Protein AF-0000000070244927 (afdb_homodimer)

Radius of gyration: 20.73 Å; Cα contacts (8 Å, |Δi|>4): 507; chains: 2; bounding box: 37×63×46 Å

Secondary structure (DSSP, 8-state):
--EEEETTEEEEES--HHHHHHHTGGGS-EEEE-PPEEEEE-SSEEEEEEEEEEEEEEESSSS-EEEEETTEEEEEPTT-EEEEEEEEEEEEEEEEE--/--EEEETTEEEEES--HHHHHHHTGGGSPEEEE---EEEEE-SS-EEEEEEEEEEEEEESSSS-EEEEETTEEEEEPTT-EEEEEEEEEEEEEEEE---

Structure (mmCIF, N/CA/C/O backbone):
data_AF-0000000070244927-model_v1
#
loop_
_entity.id
_entity.type
_entity.pdbx_description
1 polymer 'Putative rmlC-like jelly roll protein'
#
loop_
_atom_site.group_PDB
_atom_site.id
_atom_site.type_symbol
_atom_site.label_atom_id
_atom_site.label_alt_id
_atom_site.label_comp_id
_atom_site.label_asym_id
_atom_site.label_entity_id
_atom_site.label_seq_id
_atom_site.pdbx_PDB_ins_code
_atom_site.Cartn_x
_atom_site.Cartn_y
_atom_site.Cartn_z
_atom_site.occupancy
_atom_site.B_iso_or_equiv
_atom_site.auth_seq_id
_atom_site.auth_comp_id
_atom_site.auth_asym_id
_atom_site.auth_atom_id
_atom_site.pdbx_PDB_model_num
ATOM 1 N N . MET A 1 1 ? 0.515 28.266 -5.344 1 61.28 1 MET A N 1
ATOM 2 C CA . MET A 1 1 ? 0.506 26.812 -5.328 1 61.28 1 MET A CA 1
ATOM 3 C C . MET A 1 1 ? -0.898 26.281 -5.059 1 61.28 1 MET A C 1
ATOM 5 O O . MET A 1 1 ? -1.752 27 -4.543 1 61.28 1 MET A O 1
ATOM 9 N N . ALA A 1 2 ? -1.316 25.172 -5.746 1 79.19 2 ALA A N 1
ATOM 10 C CA . ALA A 1 2 ? -2.734 24.828 -5.781 1 79.19 2 ALA A CA 1
ATOM 11 C C . ALA A 1 2 ? -3.189 24.25 -4.449 1 79.19 2 ALA A C 1
ATOM 13 O O . ALA A 1 2 ? -2.566 23.312 -3.922 1 79.19 2 ALA A O 1
ATOM 14 N N . ALA A 1 3 ? -3.869 25.156 -3.744 1 88.56 3 ALA A N 1
ATOM 15 C CA . ALA A 1 3 ? -4.52 24.672 -2.527 1 88.56 3 ALA A CA 1
ATOM 16 C C . ALA A 1 3 ? -5.984 24.344 -2.783 1 88.56 3 ALA A C 1
ATOM 18 O O . ALA A 1 3 ? -6.664 25.047 -3.535 1 88.56 3 ALA A O 1
ATOM 19 N N . TYR A 1 4 ? -6.398 23.172 -2.305 1 93.19 4 TYR A N 1
ATOM 20 C CA . TYR A 1 4 ? -7.805 22.812 -2.424 1 93.19 4 TYR A CA 1
ATOM 21 C C . TYR A 1 4 ? -8.281 22.078 -1.178 1 93.19 4 TYR A C 1
ATOM 23 O O . TYR A 1 4 ? -7.504 21.844 -0.25 1 93.19 4 TYR A O 1
ATOM 31 N N . GLU A 1 5 ? -9.594 21.984 -1.154 1 93.56 5 GLU A N 1
ATOM 32 C CA . GLU A 1 5 ? -10.195 21.344 0.009 1 93.56 5 GLU A CA 1
ATOM 33 C C . GLU A 1 5 ? -11.047 20.141 -0.403 1 93.56 5 GLU A C 1
ATOM 35 O O . GLU A 1 5 ? -11.781 20.219 -1.391 1 93.56 5 GLU A O 1
ATOM 40 N N . VAL A 1 6 ? -10.781 19.031 0.316 1 91.69 6 VAL A N 1
ATOM 41 C CA . VAL A 1 6 ? -11.57 17.828 0.097 1 91.69 6 VAL A CA 1
ATOM 42 C C . VAL A 1 6 ? -12.086 17.297 1.434 1 91.69 6 VAL A C 1
ATOM 44 O O . VAL A 1 6 ? -11.297 16.969 2.322 1 91.69 6 VAL A O 1
ATOM 47 N N . PHE A 1 7 ? -13.352 17.188 1.627 1 91.75 7 PHE A N 1
ATOM 48 C CA . PHE A 1 7 ? -14 16.656 2.826 1 91.75 7 PHE A CA 1
ATOM 49 C C . PHE A 1 7 ? -13.578 17.453 4.055 1 91.75 7 PHE A C 1
ATOM 51 O O . PHE A 1 7 ? -13.43 16.906 5.145 1 91.75 7 PHE A O 1
ATOM 58 N N . GLY A 1 8 ? -13.273 18.641 3.855 1 91.94 8 GLY A N 1
ATOM 59 C CA . GLY A 1 8 ? -12.898 19.5 4.965 1 91.94 8 GLY A CA 1
ATOM 60 C C . GLY A 1 8 ? -11.406 19.5 5.238 1 91.94 8 GLY A C 1
ATOM 61 O O . GLY A 1 8 ? -10.93 20.188 6.137 1 91.94 8 GLY A O 1
ATOM 62 N N . VAL A 1 9 ? -10.711 18.734 4.48 1 94.75 9 VAL A N 1
ATOM 63 C CA . VAL A 1 9 ? -9.258 18.672 4.602 1 94.75 9 VAL A CA 1
ATOM 64 C C . VAL A 1 9 ? -8.609 19.656 3.645 1 94.75 9 VAL A C 1
ATOM 66 O O . VAL A 1 9 ? -8.898 19.656 2.445 1 94.75 9 VAL A O 1
ATOM 69 N N . LYS A 1 10 ? -7.789 20.453 4.219 1 96.38 10 LYS A N 1
ATOM 70 C CA . LYS A 1 10 ? -7.074 21.391 3.361 1 96.38 10 LYS A CA 1
ATOM 71 C C . LYS A 1 10 ? -5.773 20.781 2.842 1 96.38 10 LYS A C 1
ATOM 73 O O . LYS A 1 10 ? -4.973 20.266 3.619 1 96.38 10 LYS A O 1
ATOM 78 N N . ILE A 1 11 ? -5.641 20.891 1.499 1 97.12 11 ILE A N 1
ATOM 79 C CA . ILE A 1 11 ? -4.449 20.312 0.883 1 97.12 11 ILE A CA 1
ATOM 80 C C . ILE A 1 11 ? -3.752 21.375 0.026 1 97.12 11 ILE A C 1
ATOM 82 O O . ILE A 1 11 ? -4.383 22 -0.819 1 97.12 11 ILE A O 1
ATOM 86 N N . GLU A 1 12 ? -2.523 21.594 0.325 1 96.81 12 GLU A N 1
ATOM 87 C CA . GLU A 1 12 ? -1.686 22.438 -0.52 1 96.81 12 GLU A CA 1
ATOM 88 C C . GLU A 1 12 ? -0.571 21.625 -1.178 1 96.81 12 GLU A C 1
ATOM 90 O O . GLU A 1 12 ? 0.271 21.047 -0.49 1 96.81 12 GLU A O 1
ATOM 95 N N . LYS A 1 13 ? -0.642 21.516 -2.531 1 96.38 13 LYS A N 1
ATOM 96 C CA . LYS A 1 13 ? 0.373 20.766 -3.266 1 96.38 13 LYS A CA 1
ATOM 97 C C . LYS A 1 13 ? 1.639 21.609 -3.459 1 96.38 13 LYS A C 1
ATOM 99 O O . LYS A 1 13 ? 1.574 22.75 -3.918 1 96.38 13 LYS A O 1
ATOM 104 N N . ASN A 1 14 ? 2.711 21.047 -3.012 1 95.75 14 ASN A N 1
ATOM 105 C CA . ASN A 1 14 ? 4.035 21.641 -3.205 1 95.75 14 ASN A CA 1
ATOM 106 C C . ASN A 1 14 ? 4.07 23.094 -2.777 1 95.75 14 ASN A C 1
ATOM 108 O O . ASN A 1 14 ? 4.402 23.984 -3.576 1 95.75 14 ASN A O 1
ATOM 112 N N . PRO A 1 15 ? 3.779 23.312 -1.533 1 95.94 15 PRO A N 1
ATOM 113 C CA . PRO A 1 15 ? 3.922 24.688 -1.046 1 95.94 15 PRO A CA 1
ATOM 114 C C . PRO A 1 15 ? 5.32 25.25 -1.271 1 95.94 15 PRO A C 1
ATOM 116 O O . PRO A 1 15 ? 6.281 24.5 -1.43 1 95.94 15 PRO A O 1
ATOM 119 N N . SER A 1 16 ? 5.383 26.578 -1.299 1 94.19 16 SER A N 1
ATOM 120 C CA . SER A 1 16 ? 6.676 27.219 -1.518 1 94.19 16 SER A CA 1
ATOM 121 C C . SER A 1 16 ? 7.633 26.922 -0.363 1 94.19 16 SER A C 1
ATOM 123 O O . SER A 1 16 ? 7.199 26.672 0.76 1 94.19 16 SER A O 1
ATOM 125 N N . LYS A 1 17 ? 8.93 26.969 -0.744 1 93.19 17 LYS A N 1
ATOM 126 C CA . LYS A 1 17 ? 9.945 26.781 0.292 1 93.19 17 LYS A CA 1
ATOM 127 C C . LYS A 1 17 ? 9.812 27.844 1.382 1 93.19 17 LYS A C 1
ATOM 129 O O . LYS A 1 17 ? 10.023 27.562 2.562 1 93.19 17 LYS A O 1
ATOM 134 N N . SER A 1 18 ? 9.531 29.078 0.989 1 95.44 18 SER A N 1
ATOM 135 C CA . SER A 1 18 ? 9.352 30.188 1.932 1 95.44 18 SER A CA 1
ATOM 136 C C . SER A 1 18 ? 8.258 29.859 2.943 1 95.44 18 SER A C 1
ATOM 138 O O . SER A 1 18 ? 8.398 30.156 4.133 1 95.44 18 SER A O 1
ATOM 140 N N . LYS A 1 19 ? 7.18 29.281 2.527 1 94.62 19 LYS A N 1
ATOM 141 C CA . LYS A 1 19 ? 6.082 28.922 3.418 1 94.62 19 LYS A CA 1
ATOM 142 C C . LYS A 1 19 ? 6.504 27.844 4.398 1 94.62 19 LYS A C 1
ATOM 144 O O . LYS A 1 19 ? 6.16 27.891 5.582 1 94.62 19 LYS A O 1
ATOM 149 N N . LEU A 1 20 ? 7.168 26.875 3.928 1 95.88 20 LEU A N 1
ATOM 150 C CA . LEU A 1 20 ? 7.625 25.797 4.785 1 95.88 20 LEU A CA 1
ATOM 151 C C . LEU A 1 20 ? 8.578 26.312 5.859 1 95.88 20 LEU A C 1
ATOM 153 O O . LEU A 1 20 ? 8.547 25.844 7 1 95.88 20 LEU A O 1
ATOM 157 N N . ILE A 1 21 ? 9.43 27.266 5.453 1 95.25 21 ILE A N 1
ATOM 158 C CA . ILE A 1 21 ? 10.352 27.891 6.398 1 95.25 21 ILE A CA 1
ATOM 159 C C . ILE A 1 21 ? 9.57 28.688 7.434 1 95.25 21 ILE A C 1
ATOM 161 O O . ILE A 1 21 ? 9.867 28.625 8.633 1 95.25 21 ILE A O 1
ATOM 165 N N . GLU A 1 22 ? 8.641 29.422 6.953 1 95.56 22 GLU A N 1
ATOM 166 C CA . GLU A 1 22 ? 7.82 30.234 7.852 1 95.56 22 GLU A CA 1
ATOM 167 C C . GLU A 1 22 ? 7.094 29.359 8.875 1 95.56 22 GLU A C 1
ATOM 169 O O . GLU A 1 22 ? 6.977 29.734 10.039 1 95.56 22 GLU A O 1
ATOM 174 N N . LEU A 1 23 ? 6.617 28.219 8.469 1 94.94 23 LEU A N 1
ATOM 175 C CA . LEU A 1 23 ? 5.914 27.297 9.344 1 94.94 23 LEU A CA 1
ATOM 176 C C . LEU A 1 23 ? 6.898 26.531 10.227 1 94.94 23 LEU A C 1
ATOM 178 O O . LEU A 1 23 ? 6.5 25.922 11.219 1 94.94 23 LEU A O 1
ATOM 182 N N . SER A 1 24 ? 8.227 26.609 9.961 1 96.44 24 SER A N 1
ATOM 183 C CA . SER A 1 24 ? 9.281 25.859 10.648 1 96.44 24 SER A CA 1
AT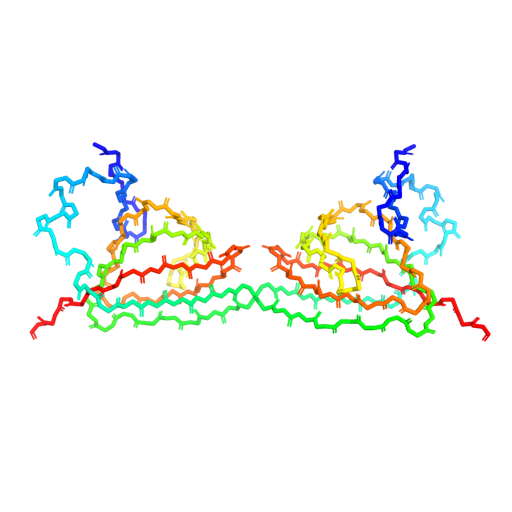OM 184 C C . SER A 1 24 ? 9 24.359 10.625 1 96.44 24 SER A C 1
ATOM 186 O O . SER A 1 24 ? 9.094 23.688 11.656 1 96.44 24 SER A O 1
ATOM 188 N N . VAL A 1 25 ? 8.625 23.859 9.484 1 95.94 25 VAL A N 1
ATOM 189 C CA . VAL A 1 25 ? 8.219 22.469 9.32 1 95.94 25 VAL A CA 1
ATOM 190 C C . VAL A 1 25 ? 9.344 21.547 9.766 1 95.94 25 VAL A C 1
ATOM 192 O O . VAL A 1 25 ? 9.102 20.5 10.375 1 95.94 25 VAL A O 1
ATOM 195 N N . SER A 1 26 ? 10.578 21.922 9.492 1 94.38 26 SER A N 1
ATOM 196 C CA . SER A 1 26 ? 11.742 21.094 9.797 1 94.38 26 SER A CA 1
ATOM 197 C C . SER A 1 26 ? 11.883 20.875 11.297 1 94.38 26 SER A C 1
ATOM 199 O O . SER A 1 26 ? 12.609 19.969 11.727 1 94.38 26 SER A O 1
ATOM 201 N N . THR A 1 27 ? 11.219 21.641 12.102 1 95.19 27 THR A N 1
ATOM 202 C CA . THR A 1 27 ? 11.328 21.516 13.555 1 95.19 27 THR A CA 1
ATOM 203 C C . THR A 1 27 ? 10.203 20.641 14.102 1 95.19 27 THR A C 1
ATOM 205 O O . THR A 1 27 ? 10.211 20.266 15.273 1 95.19 27 THR A O 1
ATOM 208 N N . TRP A 1 28 ? 9.172 20.375 13.297 1 95.19 28 TRP A N 1
ATOM 209 C CA . TRP A 1 28 ? 8.055 19.547 13.742 1 95.19 28 TRP A CA 1
ATOM 210 C C . TRP A 1 28 ? 8.5 18.109 13.969 1 95.19 28 TRP A C 1
ATOM 212 O O . TRP A 1 28 ? 9.461 17.641 13.344 1 95.19 28 TRP A O 1
ATOM 222 N N . PRO A 1 29 ? 7.734 17.344 14.953 1 93.06 29 PRO A N 1
ATOM 223 C CA . PRO A 1 29 ? 8 15.914 15.102 1 93.06 29 PRO A CA 1
ATOM 224 C C . PRO A 1 29 ? 7.922 15.164 13.773 1 93.06 29 PRO A C 1
ATOM 226 O O . PRO A 1 29 ? 7.062 15.461 12.945 1 93.06 29 PRO A O 1
ATOM 229 N N . LYS A 1 30 ? 8.859 14.227 13.633 1 92.44 30 LYS A N 1
ATOM 230 C CA . LYS A 1 30 ? 8.953 13.43 12.414 1 92.44 30 LYS A CA 1
ATOM 231 C C . LYS A 1 30 ? 8.406 12.023 12.641 1 92.44 30 LYS A C 1
ATOM 233 O O . LYS A 1 30 ? 8.547 11.461 13.727 1 92.44 30 LYS A O 1
ATOM 238 N N . TRP A 1 31 ? 7.715 11.516 11.594 1 90.88 31 TRP A N 1
ATOM 239 C CA . TRP A 1 31 ? 7.215 10.141 11.594 1 90.88 31 TRP A CA 1
ATOM 240 C C . TRP A 1 31 ? 7.562 9.438 10.289 1 90.88 31 TRP A C 1
ATOM 242 O O . TRP A 1 31 ? 7.504 10.047 9.219 1 90.88 31 TRP A O 1
ATOM 252 N N . GLU A 1 32 ? 8.094 8.133 10.336 1 88.81 32 GLU A N 1
ATOM 253 C CA . GLU A 1 32 ? 8.328 7.312 9.156 1 88.81 32 GLU A CA 1
ATOM 254 C C . GLU A 1 32 ? 7.621 5.965 9.273 1 88.81 32 GLU A C 1
ATOM 256 O O . GLU A 1 32 ? 7.559 5.379 10.352 1 88.81 32 GLU A O 1
ATOM 261 N N . GLY A 1 33 ? 7.008 5.617 8.133 1 81.88 33 GLY A N 1
ATOM 262 C CA . GLY A 1 33 ? 6.332 4.328 8.07 1 81.88 33 GLY A CA 1
ATOM 263 C C . GLY A 1 33 ? 6.141 3.826 6.648 1 81.88 33 GLY A C 1
ATOM 264 O O . GLY A 1 33 ? 6.332 4.574 5.688 1 81.88 33 GLY A O 1
ATOM 265 N N . GLY A 1 34 ? 5.789 2.537 6.484 1 78.06 34 GLY A N 1
ATOM 266 C CA . GLY A 1 34 ? 5.59 1.955 5.168 1 78.06 34 GLY A CA 1
ATOM 267 C C . GLY A 1 34 ? 4.539 0.861 5.148 1 78.06 34 GLY A C 1
ATOM 268 O O . GLY A 1 34 ? 3.949 0.543 6.18 1 78.06 34 GLY A O 1
ATOM 269 N N . PRO A 1 35 ? 4.336 0.393 3.801 1 77.88 35 PRO A N 1
ATOM 270 C CA . PRO A 1 35 ? 3.363 -0.694 3.674 1 77.88 35 PRO A CA 1
ATOM 271 C C . PRO A 1 35 ? 3.771 -1.944 4.449 1 77.88 35 PRO A C 1
ATOM 273 O O . PRO A 1 35 ? 4.957 -2.143 4.73 1 77.88 35 PRO A O 1
ATOM 276 N N . LEU A 1 36 ? 2.688 -2.652 4.816 1 72.06 36 LEU A N 1
ATOM 277 C CA . LEU A 1 36 ? 2.953 -3.9 5.52 1 72.06 36 LEU A CA 1
ATOM 278 C C . LEU A 1 36 ? 3.709 -4.879 4.625 1 72.06 36 LEU A C 1
ATOM 280 O O . LEU A 1 36 ? 3.301 -5.129 3.488 1 72.06 36 LEU A O 1
ATOM 284 N N . LYS A 1 37 ? 4.898 -5.301 5.109 1 76.62 37 LYS A N 1
ATOM 285 C CA . LYS A 1 37 ? 5.742 -6.285 4.441 1 76.62 37 LYS A CA 1
ATOM 286 C C . LYS A 1 37 ? 5.438 -7.695 4.938 1 76.62 37 LYS A C 1
ATOM 288 O O . LYS A 1 37 ? 5.496 -7.961 6.141 1 76.62 37 LYS A O 1
ATOM 293 N N . ILE A 1 38 ? 4.949 -8.539 4.02 1 81.69 38 ILE A N 1
ATOM 294 C CA . ILE A 1 38 ? 4.641 -9.922 4.359 1 81.69 38 ILE A CA 1
ATOM 295 C C . ILE A 1 38 ? 5.656 -10.859 3.707 1 81.69 38 ILE A C 1
ATOM 297 O O . ILE A 1 38 ? 5.617 -11.078 2.494 1 81.69 38 ILE A O 1
ATOM 301 N N . PRO A 1 39 ? 6.531 -11.469 4.559 1 88.19 39 PRO A N 1
ATOM 302 C CA . PRO A 1 39 ? 7.492 -12.406 3.977 1 88.19 39 PRO A CA 1
ATOM 303 C C . PRO A 1 39 ? 6.84 -13.711 3.523 1 88.19 39 PRO A C 1
ATOM 305 O O . PRO A 1 39 ? 5.906 -14.195 4.172 1 88.19 39 PRO A O 1
ATOM 308 N N . ARG A 1 40 ? 7.324 -14.211 2.348 1 88.94 40 ARG A N 1
ATOM 309 C CA . ARG A 1 40 ? 6.867 -15.492 1.809 1 88.94 40 ARG A CA 1
ATOM 310 C C . ARG A 1 40 ? 8.039 -16.328 1.324 1 88.94 40 ARG A C 1
ATOM 312 O O . ARG A 1 40 ? 8.938 -15.828 0.64 1 88.94 40 ARG A O 1
ATOM 319 N N . SER A 1 41 ? 7.973 -17.531 1.772 1 92.06 41 SER A N 1
ATOM 320 C CA . SER A 1 41 ? 8.922 -18.516 1.261 1 92.06 41 SER A CA 1
ATOM 321 C C . SER A 1 41 ? 8.219 -19.641 0.508 1 92.06 41 SER A C 1
ATOM 323 O O . SER A 1 41 ? 7.227 -20.188 0.994 1 92.06 41 SER A O 1
ATOM 325 N N . PHE A 1 42 ? 8.844 -19.953 -0.681 1 93.56 42 PHE A N 1
ATOM 326 C CA . PHE A 1 42 ? 8.203 -20.969 -1.508 1 93.56 42 PHE A CA 1
ATOM 327 C C . PHE A 1 42 ? 8.914 -22.312 -1.366 1 93.56 42 PHE A C 1
ATOM 329 O O . PHE A 1 42 ? 9.961 -22.531 -1.972 1 93.56 42 PHE A O 1
ATOM 336 N N . LYS A 1 43 ? 8.289 -23.203 -0.601 1 92.06 43 LYS A N 1
ATOM 337 C CA . LYS A 1 43 ? 8.844 -24.547 -0.43 1 92.06 43 LYS A CA 1
ATOM 338 C C . LYS A 1 43 ? 8.617 -25.406 -1.676 1 92.06 43 LYS A C 1
ATOM 340 O O . LYS A 1 43 ? 9.281 -26.422 -1.862 1 92.06 43 LYS A O 1
ATOM 345 N N . GLU A 1 44 ? 7.617 -25.109 -2.385 1 94.5 44 GLU A N 1
ATOM 346 C CA . GLU A 1 44 ? 7.293 -25.688 -3.689 1 94.5 44 GLU A CA 1
ATOM 347 C C . GLU A 1 44 ? 6.961 -24.594 -4.699 1 94.5 44 GLU A C 1
ATOM 349 O O . GLU A 1 44 ? 6.711 -23.438 -4.324 1 94.5 44 GLU A O 1
ATOM 354 N N . GLU A 1 45 ? 7.094 -25.016 -5.945 1 95.62 45 GLU A N 1
ATOM 355 C CA . GLU A 1 45 ? 6.645 -24.062 -6.965 1 95.62 45 GLU A CA 1
ATOM 356 C C . GLU A 1 45 ? 5.188 -23.672 -6.75 1 95.62 45 GLU A C 1
ATOM 358 O O . GLU A 1 45 ? 4.34 -24.531 -6.488 1 95.62 45 GLU A O 1
ATOM 363 N N . GLU A 1 46 ? 4.949 -22.438 -6.766 1 95.81 46 GLU A N 1
ATOM 364 C CA . GLU A 1 46 ? 3.592 -21.938 -6.605 1 95.81 46 GLU A CA 1
ATOM 365 C C . GLU A 1 46 ? 3.162 -21.109 -7.812 1 95.81 46 GLU A C 1
ATOM 367 O O . GLU A 1 46 ? 3.912 -20.25 -8.281 1 95.81 46 GLU A O 1
ATOM 372 N N . THR A 1 47 ? 1.993 -21.453 -8.352 1 96.88 47 THR A N 1
ATOM 373 C CA . THR A 1 47 ? 1.363 -20.656 -9.398 1 96.88 47 THR A CA 1
ATOM 374 C C . THR A 1 47 ? 0.212 -19.828 -8.836 1 96.88 47 THR A C 1
ATOM 376 O O . THR A 1 47 ? -0.647 -20.359 -8.125 1 96.88 47 THR A O 1
ATOM 379 N N . MET A 1 48 ? 0.272 -18.484 -9.125 1 97.38 48 MET A N 1
ATOM 380 C CA . MET A 1 48 ? -0.77 -17.594 -8.625 1 97.38 48 MET A CA 1
ATOM 381 C C . MET A 1 48 ? -1.429 -16.828 -9.766 1 97.38 48 MET A C 1
ATOM 383 O O . MET A 1 48 ? -0.752 -16.391 -10.703 1 97.38 48 MET A O 1
ATOM 387 N N . TYR A 1 49 ? -2.719 -16.703 -9.641 1 97.62 49 TYR A N 1
ATOM 388 C CA . TYR A 1 49 ? -3.473 -15.828 -10.531 1 97.62 49 TYR A CA 1
ATOM 389 C C . TYR A 1 49 ? -4.125 -14.695 -9.75 1 97.62 49 TYR A C 1
ATOM 391 O O . TYR A 1 49 ? -4.98 -14.93 -8.891 1 97.62 49 TYR A O 1
ATOM 399 N N . LEU A 1 50 ? -3.645 -13.461 -10.039 1 97.5 50 LEU A N 1
ATOM 400 C CA . LEU A 1 50 ? -4.227 -12.305 -9.375 1 97.5 50 LEU A CA 1
ATOM 401 C C . LEU A 1 50 ? -5.5 -11.852 -10.078 1 97.5 50 LEU A C 1
ATOM 403 O O . LEU A 1 50 ? -5.457 -11.445 -11.242 1 97.5 50 LEU A O 1
ATOM 407 N N . VAL A 1 51 ? -6.578 -11.969 -9.359 1 96.56 51 VAL A N 1
ATOM 408 C CA . VAL A 1 51 ? -7.859 -11.523 -9.898 1 96.56 51 VAL A CA 1
ATOM 409 C C . VAL A 1 51 ? -7.941 -10 -9.859 1 96.56 51 VAL A C 1
ATOM 411 O O . VAL A 1 51 ? -8.43 -9.375 -10.797 1 96.56 51 VAL A O 1
ATOM 414 N N . GLU A 1 52 ? -7.488 -9.414 -8.781 1 95.62 52 GLU A N 1
ATOM 415 C CA . GLU A 1 52 ? -7.465 -7.977 -8.547 1 95.62 52 GLU A CA 1
ATOM 416 C C . GLU A 1 52 ? -6.301 -7.582 -7.641 1 95.62 52 GLU A C 1
ATOM 418 O O . GLU A 1 52 ? -5.734 -8.43 -6.945 1 95.62 52 GLU A O 1
ATOM 423 N N . GLY A 1 53 ? -6.02 -6.254 -7.797 1 93.31 53 GLY A N 1
ATOM 424 C CA . GLY A 1 53 ? -5.09 -5.68 -6.836 1 93.31 53 GLY A CA 1
ATOM 425 C C . GLY A 1 53 ? -3.725 -5.391 -7.43 1 93.31 53 GLY A C 1
ATOM 426 O O . GLY A 1 53 ? -3.516 -5.555 -8.633 1 93.31 53 GLY A O 1
ATOM 427 N N . LYS A 1 54 ? -2.832 -4.918 -6.551 1 92.5 54 LYS A N 1
ATOM 428 C CA . LYS A 1 54 ? -1.453 -4.594 -6.902 1 92.5 54 LYS A CA 1
ATOM 429 C C . LYS A 1 54 ? -0.506 -4.875 -5.742 1 92.5 54 LYS A C 1
ATOM 431 O O . LYS A 1 54 ? -0.815 -4.562 -4.59 1 92.5 54 LYS A O 1
ATOM 436 N N . VAL A 1 55 ? 0.583 -5.516 -6.105 1 92.5 55 VAL A N 1
ATOM 437 C CA . VAL A 1 55 ? 1.563 -5.906 -5.098 1 92.5 55 VAL A CA 1
ATOM 438 C C . VAL A 1 55 ? 2.973 -5.602 -5.605 1 92.5 55 VAL A C 1
ATOM 440 O O . VAL A 1 55 ? 3.285 -5.848 -6.773 1 92.5 55 VAL A O 1
ATOM 443 N N . LYS A 1 56 ? 3.756 -5.035 -4.754 1 92.38 56 LYS A N 1
ATOM 444 C CA . LYS A 1 56 ? 5.195 -4.969 -5.004 1 92.38 56 LYS A CA 1
ATOM 445 C C . LYS A 1 56 ? 5.91 -6.172 -4.391 1 92.38 56 LYS A C 1
ATOM 447 O O . LYS A 1 56 ? 5.777 -6.438 -3.195 1 92.38 56 LYS A O 1
ATOM 452 N N . VAL A 1 57 ? 6.613 -6.859 -5.238 1 93.81 57 VAL A N 1
ATOM 453 C CA . VAL A 1 57 ? 7.336 -8.047 -4.793 1 93.81 57 VAL A CA 1
ATOM 454 C C . VAL A 1 57 ? 8.828 -7.746 -4.719 1 93.81 57 VAL A C 1
ATOM 456 O O . VAL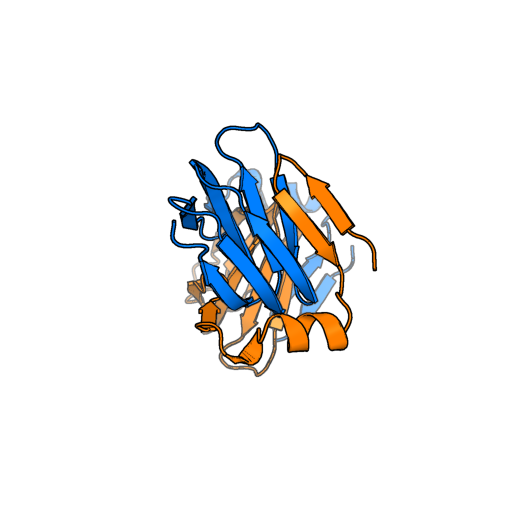 A 1 57 ? 9.438 -7.34 -5.711 1 93.81 57 VAL A O 1
ATOM 459 N N . THR A 1 58 ? 9.336 -7.879 -3.561 1 92.69 58 THR A N 1
ATOM 460 C CA . THR A 1 58 ? 10.781 -7.754 -3.377 1 92.69 58 THR A CA 1
ATOM 461 C C . THR A 1 58 ? 11.422 -9.125 -3.18 1 92.69 58 THR A C 1
ATOM 463 O O . THR A 1 58 ? 10.969 -9.914 -2.348 1 92.69 58 THR A O 1
ATOM 466 N N . VAL A 1 59 ? 12.453 -9.359 -4.07 1 91.12 59 VAL A N 1
ATOM 467 C CA . VAL A 1 59 ? 13.156 -10.633 -3.971 1 91.12 59 VAL A CA 1
ATOM 468 C C . VAL A 1 59 ? 14.305 -10.508 -2.971 1 91.12 59 VAL A C 1
ATOM 470 O O . VAL A 1 59 ? 15.156 -9.633 -3.104 1 91.12 59 VAL A O 1
ATOM 473 N N . GLU A 1 60 ? 14.305 -11.273 -1.957 1 83.75 60 GLU A N 1
ATOM 474 C CA . GLU A 1 60 ? 15.258 -11.148 -0.86 1 83.75 60 GLU A CA 1
ATOM 475 C C . GLU A 1 60 ? 16.672 -11.547 -1.305 1 83.75 60 GLU A C 1
ATOM 477 O O . GLU A 1 60 ? 17.656 -10.922 -0.896 1 83.75 60 GLU A O 1
ATOM 482 N N . GLU A 1 61 ? 16.766 -12.586 -2.062 1 77.5 61 GLU A N 1
ATOM 483 C CA . GLU A 1 61 ? 18.078 -13.086 -2.475 1 77.5 61 GLU A CA 1
ATOM 484 C C . GLU A 1 61 ? 18.688 -12.203 -3.559 1 77.5 61 GLU A C 1
ATOM 486 O O . GLU A 1 61 ? 19.906 -12.227 -3.771 1 77.5 61 GLU A O 1
ATOM 491 N N . LYS A 1 62 ? 17.766 -11.539 -4.281 1 68.88 62 LYS A N 1
ATOM 492 C CA . LYS A 1 62 ? 18.234 -10.703 -5.379 1 68.88 62 LYS A CA 1
ATOM 493 C C . LYS A 1 62 ? 17.938 -9.234 -5.125 1 68.88 62 LYS A C 1
ATOM 495 O O . LYS A 1 62 ? 16.969 -8.906 -4.434 1 68.88 62 LYS A O 1
ATOM 500 N N . ILE A 1 63 ? 18.953 -8.359 -5.211 1 73.62 63 ILE A N 1
ATOM 501 C CA . ILE A 1 63 ? 18.656 -6.93 -5.105 1 73.62 63 ILE A CA 1
ATOM 502 C C . ILE A 1 63 ? 17.734 -6.508 -6.25 1 73.62 63 ILE A C 1
ATOM 504 O O . ILE A 1 63 ? 18.156 -6.473 -7.41 1 73.62 63 ILE A O 1
ATOM 508 N N . GLY A 1 64 ? 16.328 -6.504 -5.938 1 87.62 64 GLY A N 1
ATOM 509 C CA . GLY A 1 64 ? 15.391 -6.039 -6.945 1 87.62 64 GLY A CA 1
ATOM 510 C C . GLY A 1 64 ? 13.945 -6.258 -6.551 1 87.62 64 GLY A C 1
ATOM 511 O O . GLY A 1 64 ? 13.664 -6.914 -5.547 1 87.62 64 GLY A O 1
ATOM 512 N N . SER A 1 65 ? 13.156 -5.523 -7.211 1 92.56 65 SER A N 1
ATOM 513 C CA . SER A 1 65 ? 11.711 -5.652 -7.012 1 92.56 65 SER A CA 1
ATOM 514 C C . SER A 1 65 ? 10.961 -5.531 -8.328 1 92.56 65 SER A C 1
ATOM 516 O O . SER A 1 65 ? 11.523 -5.094 -9.336 1 92.56 65 SER A O 1
ATOM 518 N N . PHE A 1 66 ? 9.781 -6.098 -8.328 1 93.81 66 PHE A N 1
ATOM 519 C CA . PHE A 1 66 ? 8.875 -5.949 -9.461 1 93.81 66 PHE A CA 1
ATOM 520 C C . PHE A 1 66 ? 7.426 -5.867 -8.992 1 93.81 66 PHE A C 1
ATOM 522 O O . PHE A 1 66 ? 7.137 -6.086 -7.816 1 93.81 66 PHE A O 1
ATOM 529 N N . GLU A 1 67 ? 6.559 -5.465 -9.953 1 95.06 67 GLU A N 1
ATOM 530 C CA . GLU A 1 67 ? 5.148 -5.316 -9.594 1 95.06 67 GLU A CA 1
ATOM 531 C C . GLU A 1 67 ? 4.277 -6.297 -10.367 1 95.06 67 GLU A C 1
ATOM 533 O O . GLU A 1 67 ? 4.527 -6.562 -11.547 1 95.06 67 GLU A O 1
ATOM 538 N N . ILE A 1 68 ? 3.326 -6.82 -9.656 1 96 68 ILE A N 1
ATOM 539 C CA . ILE A 1 68 ? 2.307 -7.652 -10.281 1 96 68 ILE A CA 1
ATOM 540 C C . ILE A 1 68 ? 0.918 -7.168 -9.875 1 96 68 ILE A C 1
ATOM 542 O O . ILE A 1 68 ? 0.773 -6.445 -8.883 1 96 68 ILE A O 1
ATOM 546 N N . GLY A 1 69 ? -0.107 -7.586 -10.703 1 96.25 69 GLY A N 1
ATOM 547 C CA . GLY A 1 69 ? -1.453 -7.125 -10.406 1 96.25 69 GLY A CA 1
ATOM 548 C C . GLY A 1 69 ? -2.531 -7.941 -11.094 1 96.25 69 GLY A C 1
ATOM 549 O O . GLY A 1 69 ? -2.266 -9.039 -11.586 1 96.25 69 GLY A O 1
ATOM 550 N N . GLY A 1 70 ? -3.686 -7.344 -10.992 1 96.75 70 GLY A N 1
ATOM 551 C CA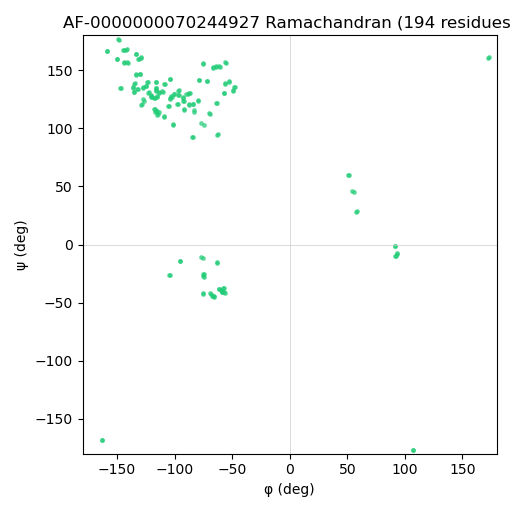 . GLY A 1 70 ? -4.832 -8.023 -11.57 1 96.75 70 GLY A CA 1
ATOM 552 C C . GLY A 1 70 ? -4.594 -8.5 -12.984 1 96.75 70 GLY A C 1
ATOM 553 O O . GLY A 1 70 ? -4.152 -7.73 -13.844 1 96.75 70 GLY A O 1
ATOM 554 N N . GLY A 1 71 ? -4.961 -9.766 -13.203 1 97.12 71 GLY A N 1
ATOM 555 C CA . GLY A 1 71 ? -4.832 -10.336 -14.531 1 97.12 71 GLY A CA 1
ATOM 556 C C . GLY A 1 71 ? -3.52 -11.07 -14.734 1 97.12 71 GLY A C 1
ATOM 557 O O . GLY A 1 71 ? -3.324 -11.727 -15.758 1 97.12 71 GLY A O 1
ATOM 558 N N . ASP A 1 72 ? -2.633 -10.945 -13.773 1 97.5 72 ASP A N 1
ATOM 559 C CA . ASP A 1 72 ? -1.327 -11.578 -13.945 1 97.5 72 ASP A CA 1
ATOM 560 C C . ASP A 1 72 ? -1.352 -13.023 -13.469 1 97.5 72 ASP A C 1
ATOM 562 O O . ASP A 1 72 ? -1.92 -13.336 -12.422 1 97.5 72 ASP A O 1
ATOM 566 N N . LEU A 1 73 ? -0.858 -13.891 -14.305 1 98 73 LEU A N 1
ATOM 567 C CA . LEU A 1 73 ? -0.506 -15.25 -13.914 1 98 73 LEU A CA 1
ATOM 568 C C . LEU A 1 73 ? 0.987 -15.359 -13.617 1 98 73 LEU A C 1
ATOM 570 O O . LEU A 1 73 ? 1.816 -15.086 -14.492 1 98 73 LEU A O 1
ATOM 574 N N . VAL A 1 74 ? 1.315 -15.758 -12.375 1 97.62 74 VAL A N 1
ATOM 575 C CA . VAL A 1 74 ? 2.699 -15.68 -11.922 1 97.62 74 VAL A CA 1
ATOM 576 C C . VAL A 1 74 ? 3.143 -17.031 -11.375 1 97.62 74 VAL A C 1
ATOM 578 O O . VAL A 1 74 ? 2.418 -17.672 -10.609 1 97.62 74 VAL A O 1
ATOM 581 N N . VAL A 1 75 ? 4.301 -17.438 -11.75 1 97.12 75 VAL A N 1
ATOM 582 C CA . VAL A 1 75 ? 4.855 -18.688 -11.242 1 97.12 75 VAL A CA 1
ATOM 583 C C . VAL A 1 75 ? 6.133 -18.406 -10.445 1 97.12 75 VAL A C 1
ATOM 585 O O . VAL A 1 75 ? 7.117 -17.922 -11 1 97.12 75 VAL A O 1
ATOM 588 N N . PHE A 1 76 ? 6.094 -18.703 -9.172 1 95.81 76 PHE A N 1
ATOM 589 C CA . PHE A 1 76 ? 7.262 -18.578 -8.305 1 95.81 76 PHE A CA 1
ATOM 590 C C . PHE A 1 76 ? 7.965 -19.922 -8.156 1 95.81 76 PHE A C 1
ATOM 592 O O . PHE A 1 76 ? 7.34 -20.922 -7.801 1 95.81 76 PHE A O 1
ATOM 599 N N . PRO A 1 77 ? 9.242 -19.891 -8.406 1 95.25 77 PRO A N 1
ATOM 600 C CA . PRO A 1 77 ? 9.961 -21.156 -8.336 1 95.25 77 PRO A CA 1
ATOM 601 C C . PRO A 1 77 ? 10.203 -21.625 -6.898 1 95.25 77 PRO A C 1
ATOM 603 O O . PRO A 1 77 ? 10.188 -20.797 -5.973 1 95.25 77 PRO A O 1
ATOM 606 N N . LYS A 1 78 ? 10.375 -22.938 -6.762 1 94.44 78 LYS A N 1
ATOM 607 C CA . LYS A 1 78 ? 10.734 -23.516 -5.473 1 94.44 78 LYS A CA 1
ATOM 608 C C . LYS A 1 78 ? 12.008 -22.891 -4.922 1 94.44 78 LYS A C 1
ATOM 610 O O . LYS A 1 78 ? 12.969 -22.672 -5.664 1 94.44 78 LYS A O 1
ATOM 615 N N . GLY A 1 79 ? 11.953 -22.641 -3.607 1 92.12 79 GLY A N 1
ATOM 616 C CA . GLY A 1 79 ? 13.148 -22.172 -2.936 1 92.12 79 GLY A CA 1
ATOM 617 C C . GLY A 1 79 ? 13.242 -20.656 -2.871 1 92.12 79 GLY A C 1
ATOM 618 O O . GLY A 1 79 ? 14.109 -20.109 -2.188 1 92.12 79 GLY A O 1
ATOM 619 N N . MET A 1 80 ? 12.383 -19.984 -3.562 1 91.38 80 MET A N 1
ATOM 620 C CA . MET A 1 80 ? 12.445 -18.531 -3.596 1 91.38 80 MET A CA 1
ATOM 621 C C . MET A 1 80 ? 11.836 -17.922 -2.334 1 91.38 80 MET A C 1
ATOM 623 O O . MET A 1 80 ? 10.867 -18.469 -1.791 1 91.38 80 MET A O 1
ATOM 627 N N . THR A 1 81 ? 12.469 -16.859 -1.879 1 92.56 81 THR A N 1
ATOM 628 C CA . THR A 1 81 ? 11.938 -16.078 -0.771 1 92.56 81 THR A CA 1
ATOM 629 C C . THR A 1 81 ? 11.688 -14.633 -1.204 1 92.56 81 THR A C 1
ATOM 631 O O . THR A 1 81 ? 12.539 -14.008 -1.834 1 92.56 81 THR A O 1
ATOM 634 N N . ILE A 1 82 ? 10.461 -14.219 -0.942 1 92.69 82 ILE A N 1
ATOM 635 C CA . ILE A 1 82 ? 10.109 -12.867 -1.358 1 92.69 82 ILE A CA 1
ATOM 636 C C . ILE A 1 82 ? 9.398 -12.148 -0.216 1 92.69 82 ILE A C 1
ATOM 638 O O . ILE A 1 82 ? 9.031 -12.766 0.788 1 92.69 82 ILE A O 1
ATOM 642 N N . THR A 1 83 ? 9.32 -10.82 -0.342 1 91.5 83 THR A N 1
ATOM 643 C CA . THR A 1 83 ? 8.453 -10 0.49 1 91.5 83 THR A CA 1
ATOM 644 C C . THR A 1 83 ? 7.383 -9.312 -0.355 1 91.5 83 THR A C 1
ATOM 646 O O . THR A 1 83 ? 7.684 -8.75 -1.411 1 91.5 83 THR A O 1
ATOM 649 N N . TRP A 1 84 ? 6.121 -9.422 0.185 1 88.62 84 TRP A N 1
ATOM 650 C CA . TRP A 1 84 ? 4.988 -8.805 -0.494 1 88.62 84 TRP A CA 1
ATOM 651 C C . TRP A 1 84 ? 4.613 -7.484 0.172 1 88.62 84 TRP A C 1
ATOM 653 O O . TRP A 1 84 ? 4.5 -7.41 1.397 1 88.62 84 TRP A O 1
ATOM 663 N N . GLU A 1 85 ? 4.5 -6.492 -0.604 1 88.94 85 GLU A N 1
ATOM 664 C CA . GLU A 1 85 ? 3.883 -5.234 -0.199 1 88.94 85 GLU A CA 1
ATOM 665 C C . GLU A 1 85 ? 2.602 -4.973 -0.984 1 88.94 85 GLU A C 1
ATOM 667 O O . GLU A 1 85 ? 2.646 -4.711 -2.189 1 88.94 85 GLU A O 1
ATOM 672 N N . ILE A 1 86 ? 1.491 -5.035 -0.271 1 87.69 86 ILE A N 1
ATOM 673 C CA . ILE A 1 86 ? 0.212 -4.852 -0.948 1 87.69 86 ILE A CA 1
ATOM 674 C C . ILE A 1 86 ? -0.096 -3.363 -1.081 1 87.69 86 ILE A C 1
ATOM 676 O O . ILE A 1 86 ? -0.201 -2.652 -0.078 1 87.69 86 ILE A O 1
ATOM 680 N N . THR A 1 87 ? -0.259 -2.871 -2.293 1 85.19 87 THR A N 1
ATOM 681 C CA . THR A 1 87 ? -0.514 -1.46 -2.557 1 85.19 87 THR A CA 1
ATOM 682 C C . THR A 1 87 ? -1.98 -1.233 -2.912 1 85.19 87 THR A C 1
ATOM 684 O O . THR A 1 87 ? -2.492 -0.12 -2.777 1 85.19 87 THR A O 1
ATOM 687 N N . GLU A 1 88 ? -2.662 -2.131 -3.408 1 84.94 88 GLU A N 1
ATOM 688 C CA . GLU A 1 88 ? -4.102 -2.188 -3.641 1 84.94 88 GLU A CA 1
ATOM 689 C C . GLU A 1 88 ? -4.684 -3.523 -3.184 1 84.94 88 GLU A C 1
ATOM 691 O O . GLU A 1 88 ? -4.016 -4.555 -3.262 1 84.94 88 GLU A O 1
ATOM 696 N N . PRO A 1 89 ? -5.93 -3.504 -2.693 1 86.5 89 PRO A N 1
ATOM 697 C CA . PRO A 1 89 ? -6.512 -4.766 -2.229 1 86.5 89 PRO A CA 1
ATOM 698 C C . PRO A 1 89 ? -6.34 -5.898 -3.238 1 86.5 89 PRO A C 1
ATOM 700 O O . PRO A 1 89 ? -6.602 -5.715 -4.43 1 86.5 89 PRO A O 1
ATOM 703 N N . VAL A 1 90 ? -5.945 -7.102 -2.705 1 91.31 90 VAL A N 1
ATOM 704 C CA . VAL A 1 90 ? -5.582 -8.219 -3.572 1 91.31 90 VAL A CA 1
ATOM 705 C C . VAL A 1 90 ? -6.598 -9.344 -3.412 1 91.31 90 VAL A C 1
ATOM 707 O O . VAL A 1 90 ? -7.02 -9.656 -2.295 1 91.31 90 VAL A O 1
ATOM 710 N N . LYS A 1 91 ? -7.09 -9.852 -4.539 1 94.25 91 LYS A N 1
ATOM 711 C CA . LYS A 1 91 ? -7.75 -11.148 -4.645 1 94.25 91 LYS A CA 1
ATOM 712 C C . LYS A 1 91 ? -6.973 -12.086 -5.57 1 94.25 91 LYS A C 1
ATOM 714 O O . LYS A 1 91 ? -6.652 -11.719 -6.703 1 94.25 91 LYS A O 1
ATOM 719 N N . LYS A 1 92 ? -6.668 -13.266 -5.012 1 95.56 92 LYS A N 1
ATOM 720 C CA . LYS A 1 92 ? -5.871 -14.156 -5.852 1 95.56 92 LYS A CA 1
ATOM 721 C C . LYS A 1 92 ? -6.273 -15.617 -5.637 1 95.56 92 LYS A C 1
ATOM 723 O O . LYS A 1 92 ? -6.918 -15.945 -4.641 1 95.56 92 LYS A O 1
ATOM 728 N N . HIS A 1 93 ? -5.98 -16.453 -6.668 1 96.31 93 HIS A N 1
ATOM 729 C CA . HIS A 1 93 ? -6.008 -17.922 -6.617 1 96.31 93 HIS A CA 1
ATOM 730 C C . HIS A 1 93 ? -4.598 -18.5 -6.664 1 96.31 93 HIS A C 1
ATOM 732 O O . HIS A 1 93 ? -3.748 -18 -7.41 1 96.31 93 HIS A O 1
ATOM 738 N N . SER A 1 94 ? -4.41 -19.484 -5.844 1 96.19 94 SER A N 1
ATOM 739 C CA . SER A 1 94 ? -3.068 -20.062 -5.844 1 96.19 94 SER A CA 1
ATOM 740 C C . SER A 1 94 ? -3.113 -21.578 -5.977 1 96.19 94 SER A C 1
ATOM 742 O O . SER A 1 94 ? -4.07 -22.219 -5.531 1 96.19 94 SER A O 1
ATOM 744 N N . SER A 1 95 ? -2.129 -22.109 -6.625 1 95.5 95 SER A N 1
ATOM 745 C CA . SER A 1 95 ? -1.92 -23.547 -6.758 1 95.5 95 SER A CA 1
ATOM 746 C C . SER A 1 95 ? -0.461 -23.922 -6.516 1 95.5 95 SER A C 1
ATOM 748 O O . SER A 1 95 ? 0.447 -23.188 -6.914 1 95.5 95 SER A O 1
ATOM 750 N N . TRP A 1 96 ? -0.27 -25.016 -5.793 1 92.94 96 TRP A N 1
ATOM 751 C CA . TRP A 1 96 ? 1.079 -25.484 -5.496 1 92.94 96 TRP A CA 1
ATOM 752 C C . TRP A 1 96 ? 1.382 -26.781 -6.242 1 92.94 96 TRP A C 1
ATOM 754 O O . TRP A 1 96 ? 0.519 -27.656 -6.359 1 92.94 96 TRP A O 1
ATOM 764 N N . LYS A 1 97 ? 2.57 -26.703 -6.867 1 87.31 97 LYS A N 1
ATOM 765 C CA . LYS A 1 97 ? 3.025 -27.953 -7.488 1 87.31 97 LYS A CA 1
ATOM 766 C C . LYS A 1 97 ? 3.732 -28.844 -6.473 1 87.31 97 LYS A C 1
ATOM 768 O O . LYS A 1 97 ? 4.828 -28.516 -6.008 1 87.31 97 LYS A O 1
ATOM 773 N N . LYS A 1 98 ? 2.926 -29.797 -5.816 1 75.25 98 LYS A N 1
ATOM 774 C CA . LYS A 1 98 ? 3.473 -30.75 -4.84 1 75.25 98 LYS A CA 1
ATOM 775 C C . LYS A 1 98 ? 4.359 -31.781 -5.52 1 75.25 98 LYS A C 1
ATOM 777 O O . LYS A 1 98 ? 4.062 -32.25 -6.625 1 75.25 98 LYS A O 1
ATOM 782 N N . GLU A 1 99 ? 5.621 -31.75 -5.27 1 58.5 99 GLU A N 1
ATOM 783 C CA . GLU A 1 99 ? 6.359 -32.938 -5.672 1 58.5 99 GLU A CA 1
ATOM 784 C C . GLU A 1 99 ? 5.73 -34.219 -5.086 1 58.5 99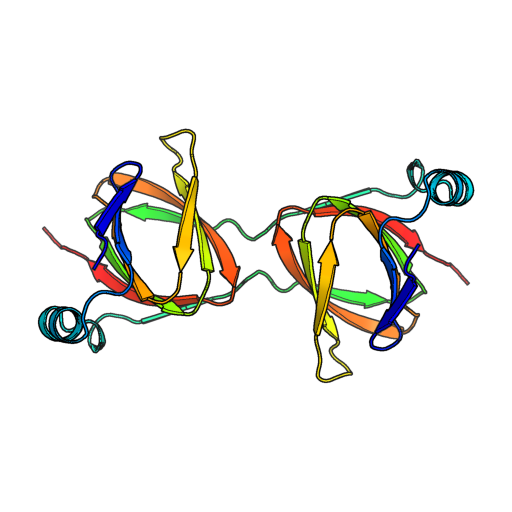 GLU A C 1
ATOM 786 O O . GLU A 1 99 ? 5.051 -34.156 -4.059 1 58.5 99 GLU A O 1
ATOM 791 N N . MET B 1 1 ? -0.29 -13.68 -25.516 1 63.47 1 MET B N 1
ATOM 792 C CA . MET B 1 1 ? -0.236 -12.773 -24.375 1 63.47 1 MET B CA 1
ATOM 793 C C . MET B 1 1 ? 1.178 -12.703 -23.812 1 63.47 1 MET B C 1
ATOM 795 O O . MET B 1 1 ? 1.98 -13.617 -24.016 1 63.47 1 MET B O 1
ATOM 799 N N . ALA B 1 2 ? 1.679 -11.531 -23.344 1 80.62 2 ALA B N 1
ATOM 800 C CA . ALA B 1 2 ? 3.104 -11.305 -23.109 1 80.62 2 ALA B CA 1
ATOM 801 C C . ALA B 1 2 ? 3.562 -11.977 -21.828 1 80.62 2 ALA B C 1
ATOM 803 O O . ALA B 1 2 ? 2.971 -11.773 -20.766 1 80.62 2 ALA B O 1
ATOM 804 N N . ALA B 1 3 ? 4.262 -13.086 -22.078 1 88.94 3 ALA B N 1
ATOM 805 C CA . ALA B 1 3 ? 4.906 -13.75 -20.953 1 88.94 3 ALA B CA 1
ATOM 806 C C . ALA B 1 3 ? 6.375 -13.352 -20.844 1 88.94 3 ALA B C 1
ATOM 808 O O . ALA B 1 3 ? 7.059 -13.211 -21.875 1 88.94 3 ALA B O 1
ATOM 809 N N . TYR B 1 4 ? 6.781 -12.992 -19.641 1 93.75 4 TYR B N 1
ATOM 810 C CA . TYR B 1 4 ? 8.195 -12.672 -19.422 1 93.75 4 TYR B CA 1
ATOM 811 C C . TYR B 1 4 ? 8.664 -13.188 -18.078 1 93.75 4 TYR B C 1
ATOM 813 O O . TYR B 1 4 ? 7.883 -13.742 -17.297 1 93.75 4 TYR B O 1
ATOM 821 N N . GLU B 1 5 ? 10.008 -13.141 -17.953 1 93.56 5 GLU B N 1
ATOM 822 C CA . GLU B 1 5 ? 10.609 -13.641 -16.719 1 93.56 5 GLU B CA 1
ATOM 823 C C . GLU B 1 5 ? 11.461 -12.57 -16.047 1 93.56 5 GLU B C 1
ATOM 825 O O . GLU B 1 5 ? 12.195 -11.852 -16.719 1 93.56 5 GLU B O 1
ATOM 830 N N . VAL B 1 6 ? 11.188 -12.414 -14.75 1 91.88 6 VAL B N 1
ATOM 831 C CA . VAL B 1 6 ? 11.977 -11.484 -13.945 1 91.88 6 VAL B CA 1
ATOM 832 C C . VAL B 1 6 ? 12.484 -12.195 -12.688 1 91.88 6 VAL B C 1
ATOM 834 O O . VAL B 1 6 ? 11.688 -12.672 -11.875 1 91.88 6 VAL B O 1
ATOM 837 N N . PHE B 1 7 ? 13.75 -12.281 -12.453 1 91.88 7 PHE B N 1
ATOM 838 C CA . PHE B 1 7 ? 14.391 -12.883 -11.289 1 91.88 7 PHE B CA 1
ATOM 839 C C . PHE B 1 7 ? 13.969 -14.344 -11.141 1 91.88 7 PHE B C 1
ATOM 841 O O . PHE B 1 7 ? 13.805 -14.828 -10.023 1 91.88 7 PHE B O 1
ATOM 848 N N . GLY B 1 8 ? 13.664 -14.938 -12.18 1 92.19 8 GLY B N 1
ATOM 849 C CA . GLY B 1 8 ? 13.281 -16.344 -12.148 1 92.19 8 GLY B CA 1
ATOM 850 C C . GLY B 1 8 ? 11.789 -16.547 -11.992 1 92.19 8 GLY B C 1
ATOM 851 O O . GLY B 1 8 ? 11.312 -17.688 -11.961 1 92.19 8 GLY B O 1
ATOM 852 N N . VAL B 1 9 ? 11.109 -15.477 -11.883 1 94.81 9 VAL B N 1
ATOM 853 C CA . VAL B 1 9 ? 9.656 -15.523 -11.758 1 94.81 9 VAL B CA 1
ATOM 854 C C . VAL B 1 9 ? 9.016 -15.406 -13.133 1 94.81 9 VAL B C 1
ATOM 856 O O . VAL B 1 9 ? 9.305 -14.469 -13.883 1 94.81 9 VAL B O 1
ATOM 859 N N . LYS B 1 10 ? 8.172 -16.344 -13.398 1 96.44 10 LYS B N 1
ATOM 860 C CA . LYS B 1 10 ? 7.465 -16.266 -14.672 1 96.44 10 LYS B CA 1
ATOM 861 C C . LYS B 1 10 ? 6.164 -15.477 -14.531 1 96.44 10 LYS B C 1
ATOM 863 O O . LYS B 1 10 ? 5.355 -15.766 -13.648 1 96.44 10 LYS B O 1
ATOM 868 N N . ILE B 1 11 ? 6.043 -14.516 -15.453 1 97.12 11 ILE B N 1
ATOM 869 C CA . ILE B 1 11 ? 4.852 -13.68 -15.391 1 97.12 11 ILE B CA 1
ATOM 870 C C . ILE B 1 11 ? 4.16 -13.672 -16.75 1 97.12 11 ILE B C 1
ATOM 872 O O . ILE B 1 11 ? 4.797 -13.414 -17.781 1 97.12 11 ILE B O 1
ATOM 876 N N . GLU B 1 12 ? 2.926 -14.016 -16.734 1 96.88 12 GLU B N 1
ATOM 877 C CA . GLU B 1 12 ? 2.092 -13.883 -17.938 1 96.88 12 GLU B CA 1
ATOM 878 C C . GLU B 1 12 ? 0.981 -12.859 -17.719 1 96.88 12 GLU B C 1
ATOM 880 O O . GLU B 1 12 ? 0.135 -13.023 -16.844 1 96.88 12 GLU B O 1
ATOM 885 N N . LYS B 1 13 ? 1.057 -11.75 -18.484 1 96.56 13 LYS B N 1
ATOM 886 C CA . LYS B 1 13 ? 0.048 -10.703 -18.375 1 96.56 13 LYS B CA 1
ATOM 887 C C . LYS B 1 13 ? -1.219 -11.07 -19.141 1 96.56 13 LYS B C 1
ATOM 889 O O . LYS B 1 13 ? -1.154 -11.422 -20.312 1 96.56 13 LYS B O 1
ATOM 894 N N . ASN B 1 14 ? -2.285 -11.062 -18.438 1 95.81 14 ASN B N 1
ATOM 895 C CA . ASN B 1 14 ? -3.609 -11.273 -19.016 1 95.81 14 ASN B CA 1
ATOM 896 C C . ASN B 1 14 ? -3.65 -12.531 -19.875 1 95.81 14 ASN B C 1
ATOM 898 O O . ASN B 1 14 ? -3.99 -12.461 -21.062 1 95.81 14 ASN B O 1
ATOM 902 N N . PRO B 1 15 ? -3.377 -13.625 -19.281 1 95.94 15 PRO B N 1
ATOM 903 C CA . PRO B 1 15 ? -3.527 -14.867 -20.031 1 95.94 15 PRO B CA 1
ATOM 904 C C . PRO B 1 15 ? -4.926 -15.039 -20.625 1 95.94 15 PRO B C 1
ATOM 906 O O . PRO B 1 15 ? -5.883 -14.438 -20.125 1 95.94 15 PRO B O 1
ATOM 909 N N . SER B 1 16 ? -4.992 -15.844 -21.688 1 94.44 16 SER B N 1
ATOM 910 C CA . SER B 1 16 ? -6.285 -16.062 -22.328 1 94.44 16 SER B CA 1
ATOM 911 C C . SER B 1 16 ? -7.254 -16.766 -21.391 1 94.44 16 SER B C 1
ATOM 913 O O . SER B 1 16 ? -6.828 -17.5 -20.484 1 94.44 16 SER B O 1
ATOM 915 N N . LYS B 1 17 ? -8.539 -16.469 -21.688 1 94 17 LYS B N 1
ATOM 916 C CA . LYS B 1 17 ? -9.555 -17.156 -20.906 1 94 17 LYS B CA 1
ATOM 917 C C . LYS B 1 17 ? -9.43 -18.672 -21.047 1 94 17 LYS B C 1
ATOM 919 O O . LYS B 1 17 ? -9.648 -19.406 -20.078 1 94 17 LYS B O 1
ATOM 924 N N . SER B 1 18 ? -9.156 -19.188 -22.234 1 95.5 18 SER B N 1
ATOM 925 C CA . SER B 1 18 ? -8.984 -20.609 -22.484 1 95.5 18 SER B CA 1
ATOM 926 C C . SER B 1 18 ? -7.891 -21.203 -21.609 1 95.5 18 SER B C 1
ATOM 928 O O . SER B 1 18 ? -8.039 -22.312 -21.094 1 95.5 18 SER B O 1
ATOM 930 N N . LYS B 1 19 ? -6.816 -20.547 -21.406 1 94.75 19 LYS B N 1
ATOM 931 C CA . LYS B 1 19 ? -5.723 -21.016 -20.562 1 94.75 19 LYS B CA 1
ATOM 932 C C . LYS B 1 19 ? -6.148 -21.094 -19.094 1 94.75 19 LYS B C 1
ATOM 934 O O . LYS B 1 19 ? -5.816 -22.047 -18.391 1 94.75 19 LYS B O 1
ATOM 939 N N . LEU B 1 20 ? -6.801 -20.125 -18.641 1 95.81 20 LEU B N 1
ATOM 940 C CA . LEU B 1 20 ? -7.262 -20.094 -17.266 1 95.8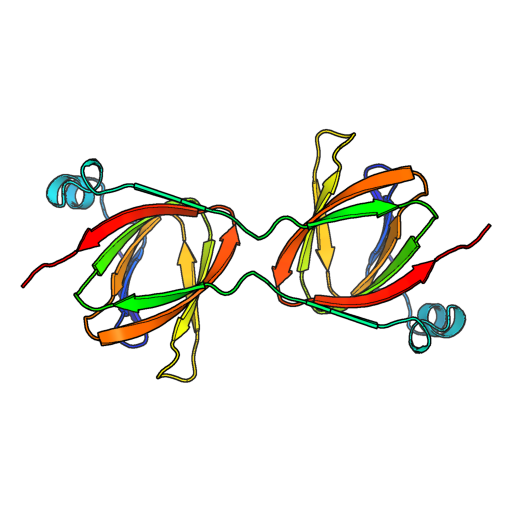1 20 LEU B CA 1
ATOM 941 C C . LEU B 1 20 ? -8.219 -21.25 -16.984 1 95.81 20 LEU B C 1
ATOM 943 O O . LEU B 1 20 ? -8.203 -21.844 -15.906 1 95.81 20 LEU B O 1
ATOM 947 N N . ILE B 1 21 ? -9.055 -21.531 -18 1 95.25 21 ILE B N 1
ATOM 948 C CA . ILE B 1 21 ? -9.984 -22.656 -17.875 1 95.25 21 ILE B CA 1
ATOM 949 C C . ILE B 1 21 ? -9.211 -23.969 -17.859 1 95.25 21 ILE B C 1
ATOM 951 O O . ILE B 1 21 ? -9.516 -24.859 -17.062 1 95.25 21 ILE B O 1
ATOM 955 N N . GLU B 1 22 ? -8.297 -24.062 -18.719 1 95.5 22 GLU B N 1
ATOM 956 C CA . GLU B 1 22 ? -7.48 -25.281 -18.781 1 95.5 22 GLU B CA 1
ATOM 957 C C . GLU B 1 22 ? -6.762 -25.531 -17.453 1 95.5 22 GLU B C 1
ATOM 959 O O . GLU B 1 22 ? -6.652 -26.672 -17.016 1 95.5 22 GLU B O 1
ATOM 964 N N . LEU B 1 23 ? -6.262 -24.5 -16.844 1 95 23 LEU B N 1
ATOM 965 C CA . LEU B 1 23 ? -5.566 -24.609 -15.57 1 95 23 LEU B CA 1
ATOM 966 C C . LEU B 1 23 ? -6.555 -24.812 -14.422 1 95 23 LEU B C 1
ATOM 968 O O . LEU B 1 23 ? -6.168 -25.203 -13.32 1 95 23 LEU B O 1
ATOM 972 N N . SER B 1 24 ? -7.895 -24.625 -14.633 1 96.38 24 SER B N 1
ATOM 973 C CA . SER B 1 24 ? -8.953 -24.688 -13.633 1 96.38 24 SER B CA 1
ATOM 974 C C . SER B 1 24 ? -8.672 -23.719 -12.477 1 96.38 24 SER B C 1
ATOM 976 O O . SER B 1 24 ? -8.773 -24.109 -11.312 1 96.38 24 SER B O 1
ATOM 978 N N . VAL B 1 25 ? -8.289 -22.531 -12.781 1 95.88 25 VAL B N 1
ATOM 979 C CA . VAL B 1 25 ? -7.875 -21.531 -11.805 1 95.88 25 VAL B CA 1
ATOM 980 C C . VAL B 1 25 ? -9.008 -21.297 -10.805 1 95.88 25 VAL B C 1
ATOM 982 O O . VAL B 1 25 ? -8.766 -21.109 -9.609 1 95.88 25 VAL B O 1
ATOM 985 N N . SER B 1 26 ? -10.242 -21.312 -11.289 1 94.25 26 SER B N 1
ATOM 986 C CA . SER B 1 26 ? -11.398 -21.016 -10.453 1 94.25 26 SER B CA 1
ATOM 987 C C . SER B 1 26 ? -11.555 -22.047 -9.344 1 94.25 26 SER B C 1
ATOM 989 O O . SER B 1 26 ? -12.273 -21.812 -8.367 1 94.25 26 SER B O 1
ATOM 991 N N . THR B 1 27 ? -10.891 -23.172 -9.445 1 95.12 27 THR B N 1
ATOM 992 C CA . THR B 1 27 ? -11.008 -24.219 -8.438 1 95.12 27 THR B CA 1
ATOM 993 C C . THR B 1 27 ? -9.883 -24.094 -7.41 1 95.12 27 THR B C 1
ATOM 995 O O . THR B 1 27 ? -9.898 -24.781 -6.383 1 95.12 27 THR B O 1
ATOM 998 N N . TRP B 1 28 ? -8.859 -23.328 -7.688 1 95.19 28 TRP B N 1
ATOM 999 C CA . TRP B 1 28 ? -7.742 -23.156 -6.762 1 95.19 28 TRP B CA 1
ATOM 1000 C C . TRP B 1 28 ? -8.188 -22.422 -5.5 1 95.19 28 TRP B C 1
ATOM 1002 O O . TRP B 1 28 ? -9.141 -21.656 -5.527 1 95.19 28 TRP B O 1
ATOM 1012 N N . PRO B 1 29 ? -7.426 -22.719 -4.289 1 93.12 29 PRO B N 1
ATOM 1013 C CA . PRO B 1 29 ? -7.688 -21.938 -3.082 1 93.12 29 PRO B CA 1
ATOM 1014 C C . PRO B 1 29 ? -7.598 -20.422 -3.332 1 93.12 29 PRO B C 1
ATOM 1016 O O . PRO B 1 29 ? -6.734 -19.969 -4.09 1 93.12 29 PRO B O 1
ATOM 1019 N N . LYS B 1 30 ? -8.531 -19.719 -2.709 1 92.12 30 LYS B N 1
ATOM 1020 C CA . LYS B 1 30 ? -8.617 -18.281 -2.855 1 92.12 30 LYS B CA 1
ATOM 1021 C C . LYS B 1 30 ? -8.07 -17.562 -1.621 1 92.12 30 LYS B C 1
ATOM 1023 O O . LYS B 1 30 ? -8.211 -18.062 -0.5 1 92.12 30 LYS B O 1
ATOM 1028 N N . TRP B 1 31 ? -7.383 -16.438 -1.862 1 90.88 31 TRP B N 1
ATOM 1029 C CA . TRP B 1 31 ? -6.879 -15.578 -0.796 1 90.88 31 TRP B CA 1
ATOM 1030 C C . TRP B 1 31 ? -7.215 -14.117 -1.071 1 90.88 31 TRP B C 1
ATOM 1032 O O . TRP B 1 31 ? -7.156 -13.672 -2.217 1 90.88 31 TRP B O 1
ATOM 1042 N N . GLU B 1 32 ? -7.746 -13.336 -0.022 1 88.88 32 GLU B N 1
ATOM 1043 C CA . GLU B 1 32 ? -7.973 -11.898 -0.125 1 88.88 32 GLU B CA 1
ATOM 1044 C C . GLU B 1 32 ? -7.258 -11.148 0.994 1 88.88 32 GLU B C 1
ATOM 1046 O O . GLU B 1 32 ? -7.195 -11.625 2.129 1 88.88 32 GLU B O 1
ATOM 1051 N N . GLY B 1 33 ? -6.625 -10.039 0.569 1 81.81 33 GLY B N 1
ATOM 1052 C CA . GLY B 1 33 ? -5.945 -9.188 1.531 1 81.81 33 GLY B CA 1
ATOM 1053 C C . GLY B 1 33 ? -5.738 -7.77 1.03 1 81.81 33 GLY B C 1
ATOM 1054 O O . GLY B 1 33 ? -5.926 -7.492 -0.156 1 81.81 33 GLY B O 1
ATOM 1055 N N . GLY B 1 34 ? -5.375 -6.824 1.907 1 78.44 34 GLY B N 1
ATOM 1056 C CA . GLY B 1 34 ? -5.172 -5.434 1.526 1 78.44 34 GLY B CA 1
ATOM 1057 C C . GLY B 1 34 ? -4.125 -4.734 2.373 1 78.44 34 GLY B C 1
ATOM 1058 O O . GLY B 1 34 ? -3.537 -5.34 3.27 1 78.44 34 GLY B O 1
ATOM 1059 N N . PRO B 1 35 ? -3.918 -3.402 1.917 1 78.38 35 PRO B N 1
ATOM 1060 C CA . PRO B 1 35 ? -2.947 -2.619 2.684 1 78.38 35 PRO B CA 1
ATOM 1061 C C . PRO B 1 35 ? -3.355 -2.439 4.145 1 78.38 35 PRO B C 1
ATOM 1063 O O . PRO B 1 35 ? -4.539 -2.549 4.477 1 78.38 35 PRO B O 1
ATOM 1066 N N . LEU B 1 36 ? -2.277 -2.262 4.926 1 71.56 36 LEU B N 1
ATOM 1067 C CA . LEU B 1 36 ? -2.539 -2.039 6.344 1 71.56 36 LEU B CA 1
ATOM 1068 C C . LEU B 1 36 ? -3.307 -0.738 6.559 1 71.56 36 LEU B C 1
ATOM 1070 O O . LEU B 1 36 ? -2.898 0.316 6.062 1 71.56 36 LEU B O 1
ATOM 1074 N N . LYS B 1 37 ? -4.492 -0.869 7.18 1 76.5 37 LYS B N 1
ATOM 1075 C CA . LYS B 1 37 ? -5.352 0.257 7.535 1 76.5 37 LYS B CA 1
ATOM 1076 C C . LYS B 1 37 ? -5.059 0.743 8.953 1 76.5 37 LYS B C 1
ATOM 1078 O O . LYS B 1 37 ? -5.109 -0.038 9.906 1 76.5 37 LYS B O 1
ATOM 1083 N N . ILE B 1 38 ? -4.574 1.974 9.055 1 81.31 38 ILE B N 1
ATOM 1084 C CA . ILE B 1 38 ? -4.273 2.562 10.359 1 81.31 38 ILE B CA 1
ATOM 1085 C C . ILE B 1 38 ? -5.289 3.66 10.672 1 81.31 38 ILE B C 1
ATOM 1087 O O . ILE B 1 38 ? -5.238 4.746 10.086 1 81.31 38 ILE B O 1
ATOM 1091 N N . PRO B 1 39 ? -6.18 3.398 11.68 1 88.06 39 PRO B N 1
ATOM 1092 C CA . PRO B 1 39 ? -7.137 4.445 12.039 1 88.06 39 PRO B CA 1
ATOM 1093 C C . PRO B 1 39 ? -6.484 5.613 12.781 1 88.06 39 PRO B C 1
ATOM 1095 O O . PRO B 1 39 ? -5.559 5.406 13.57 1 88.06 39 PRO B O 1
ATOM 1098 N N . ARG B 1 40 ? -6.965 6.844 12.43 1 88.75 40 ARG B N 1
ATOM 1099 C CA . ARG B 1 40 ? -6.512 8.062 13.094 1 88.75 40 ARG B CA 1
ATOM 1100 C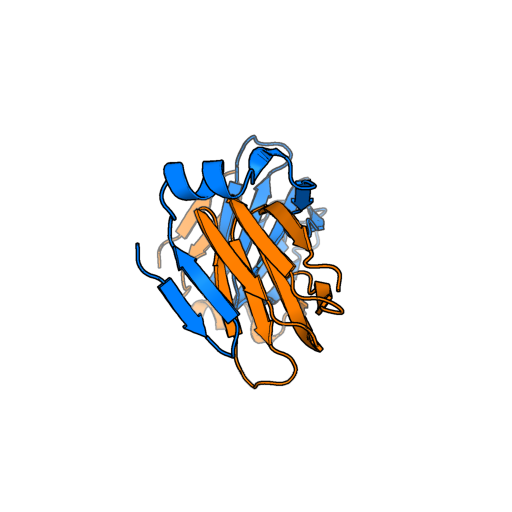 C . ARG B 1 40 ? -7.684 8.969 13.43 1 88.75 40 ARG B C 1
ATOM 1102 O O . ARG B 1 40 ? -8.57 9.188 12.602 1 88.75 40 ARG B O 1
ATOM 1109 N N . SER B 1 41 ? -7.625 9.375 14.664 1 92 41 SER B N 1
ATOM 1110 C CA . SER B 1 41 ? -8.578 10.391 15.094 1 92 41 SER B CA 1
ATOM 1111 C C . SER B 1 41 ? -7.871 11.68 15.5 1 92 41 SER B C 1
ATOM 1113 O O . SER B 1 41 ? -6.887 11.648 16.234 1 92 41 SER B O 1
ATOM 1115 N N . PHE B 1 42 ? -8.492 12.797 14.977 1 93.56 42 PHE B N 1
ATOM 1116 C CA . PHE B 1 42 ? -7.852 14.078 15.25 1 93.56 42 PHE B CA 1
ATOM 1117 C C . PHE B 1 42 ? -8.562 14.812 16.375 1 93.56 42 PHE B C 1
ATOM 1119 O O . PHE B 1 42 ? -9.609 15.422 16.172 1 93.56 42 PHE B O 1
ATOM 1126 N N . LYS B 1 43 ? -7.934 14.773 17.562 1 92 43 LYS B N 1
ATOM 1127 C CA . LYS B 1 43 ? -8.492 15.477 18.719 1 92 43 LYS B CA 1
ATOM 1128 C C . LYS B 1 43 ? -8.273 16.984 18.594 1 92 43 LYS B C 1
ATOM 1130 O O . LYS B 1 43 ? -8.938 17.766 19.281 1 92 43 LYS B O 1
ATOM 1135 N N . GLU B 1 44 ? -7.277 17.359 17.938 1 94.56 44 GLU B N 1
ATOM 1136 C CA . GLU B 1 44 ? -6.957 18.719 17.562 1 94.56 44 GLU B CA 1
ATOM 1137 C C . GLU B 1 44 ? -6.621 18.828 16.078 1 94.56 44 GLU B C 1
ATOM 1139 O O . GLU B 1 44 ? -6.367 17.812 15.422 1 94.56 44 GLU B O 1
ATOM 1144 N N . GLU B 1 45 ? -6.754 20.062 15.617 1 95.69 45 GLU B N 1
ATOM 1145 C CA . GLU B 1 45 ? -6.297 20.266 14.25 1 95.69 45 GLU B CA 1
ATOM 1146 C C . GLU B 1 45 ? -4.836 19.859 14.086 1 95.69 45 GLU B C 1
ATOM 1148 O O . GLU B 1 45 ? -3.992 20.203 14.914 1 95.69 45 GLU B O 1
ATOM 1153 N N . GLU B 1 46 ? -4.605 19.094 13.117 1 95.81 46 GLU B N 1
ATOM 1154 C CA . GLU B 1 46 ? -3.244 18.641 12.828 1 95.81 46 GLU B CA 1
ATOM 1155 C C . GLU B 1 46 ? -2.809 19.062 11.43 1 95.81 46 GLU B C 1
ATOM 1157 O O . GLU B 1 46 ? -3.555 18.891 10.469 1 95.81 46 GLU B O 1
ATOM 1162 N N . THR B 1 47 ? -1.643 19.719 11.375 1 96.94 47 THR B N 1
ATOM 1163 C CA . THR B 1 47 ? -1.007 20.031 10.102 1 96.94 47 THR B CA 1
ATOM 1164 C C . THR B 1 47 ? 0.146 19.062 9.82 1 96.94 47 THR B C 1
ATOM 1166 O O . THR B 1 47 ? 1 18.844 10.68 1 96.94 47 THR B O 1
ATOM 1169 N N . MET B 1 48 ? 0.081 18.438 8.594 1 97.38 48 MET B N 1
ATOM 1170 C CA . MET B 1 48 ? 1.128 17.5 8.219 1 97.38 48 MET B CA 1
ATOM 1171 C C . MET B 1 48 ? 1.791 17.906 6.91 1 97.38 48 MET B C 1
ATOM 1173 O O . MET B 1 48 ? 1.117 18.359 5.988 1 97.38 48 MET B O 1
ATOM 1177 N N . TYR B 1 49 ? 3.08 17.75 6.898 1 97.62 49 TYR B N 1
ATOM 1178 C CA . TYR B 1 49 ? 3.838 17.891 5.66 1 97.62 49 TYR B CA 1
ATOM 1179 C C . TYR B 1 49 ? 4.496 16.562 5.273 1 97.62 49 TYR B C 1
ATOM 1181 O O . TYR B 1 49 ? 5.34 16.047 6.004 1 97.62 49 TYR B O 1
ATOM 1189 N N . LEU B 1 50 ? 4.031 16.016 4.113 1 97.5 50 LEU B N 1
ATOM 1190 C CA . LEU B 1 50 ? 4.613 14.766 3.629 1 97.5 50 LEU B CA 1
ATOM 1191 C C . LEU B 1 50 ? 5.895 15.031 2.842 1 97.5 50 LEU B C 1
ATOM 1193 O O . LEU B 1 50 ? 5.859 15.688 1.797 1 97.5 50 LEU B O 1
ATOM 1197 N N . VAL B 1 51 ? 6.965 14.555 3.406 1 96.56 51 VAL B N 1
ATOM 1198 C CA . VAL B 1 51 ? 8.25 14.688 2.73 1 96.56 51 VAL B CA 1
ATOM 1199 C C . VAL B 1 51 ? 8.336 13.695 1.573 1 96.56 51 VAL B C 1
ATOM 1201 O O . VAL B 1 51 ? 8.828 14.031 0.494 1 96.56 51 VAL B O 1
ATOM 1204 N N . GLU B 1 52 ? 7.891 12.492 1.785 1 95.62 52 GLU B N 1
ATOM 1205 C CA . GLU B 1 52 ? 7.871 11.406 0.813 1 95.62 52 GLU B CA 1
ATOM 1206 C C . GLU B 1 52 ? 6.707 10.453 1.074 1 95.62 52 GLU B C 1
ATOM 1208 O O . GLU B 1 52 ? 6.141 10.445 2.17 1 95.62 52 GLU B O 1
ATOM 1213 N N . GLY B 1 53 ? 6.441 9.734 -0.068 1 93.06 53 GLY B N 1
ATOM 1214 C CA . GLY B 1 53 ? 5.508 8.625 0.089 1 93.06 53 GLY B CA 1
ATOM 1215 C C . GLY B 1 53 ? 4.148 8.906 -0.527 1 93.06 53 GLY B C 1
ATOM 1216 O O . GLY B 1 53 ? 3.949 9.938 -1.167 1 93.06 53 GLY B O 1
ATOM 1217 N N . LYS B 1 54 ? 3.252 7.926 -0.326 1 92.31 54 LYS B N 1
ATOM 1218 C CA . LYS B 1 54 ? 1.877 8 -0.812 1 92.31 54 LYS B CA 1
ATOM 1219 C C . LYS B 1 54 ? 0.92 7.277 0.133 1 92.31 54 LYS B C 1
ATOM 1221 O O . LYS B 1 54 ? 1.224 6.184 0.615 1 92.31 54 LYS B O 1
ATOM 1226 N N . VAL B 1 55 ? -0.17 7.969 0.391 1 92.44 55 VAL B N 1
ATOM 1227 C CA . VAL B 1 55 ? -1.158 7.434 1.321 1 92.44 55 VAL B CA 1
ATOM 1228 C C . VAL B 1 55 ? -2.562 7.637 0.759 1 92.44 55 VAL B C 1
ATOM 1230 O O . VAL B 1 55 ? -2.867 8.695 0.207 1 92.44 55 VAL B O 1
ATOM 1233 N N . LYS B 1 56 ? -3.361 6.617 0.859 1 92.31 56 LYS B N 1
ATOM 1234 C CA . LYS B 1 56 ? -4.797 6.773 0.643 1 92.31 56 LYS B CA 1
ATOM 1235 C C . LYS B 1 56 ? -5.523 7.051 1.955 1 92.31 56 LYS B C 1
ATOM 1237 O O . LYS B 1 56 ? -5.398 6.289 2.914 1 92.31 56 LYS B O 1
ATOM 1242 N N . VAL B 1 57 ? -6.211 8.156 1.949 1 93.81 57 VAL B N 1
ATOM 1243 C CA . VAL B 1 57 ? -6.941 8.555 3.146 1 93.81 57 VAL B CA 1
ATOM 1244 C C . VAL B 1 57 ? -8.438 8.305 2.951 1 93.81 57 VAL B C 1
ATOM 1246 O O . VAL B 1 57 ? -9.039 8.82 2.01 1 93.81 57 VAL B O 1
ATOM 1249 N N . THR B 1 58 ? -8.945 7.484 3.773 1 92.69 58 THR B N 1
ATOM 1250 C CA . THR B 1 58 ? -10.391 7.258 3.781 1 92.69 58 THR B CA 1
ATOM 1251 C C . THR B 1 58 ? -11.039 7.961 4.969 1 92.69 58 THR B C 1
ATOM 1253 O O . THR B 1 58 ? -10.602 7.805 6.109 1 92.69 58 THR B O 1
ATOM 1256 N N . VAL B 1 59 ? -12.062 8.812 4.574 1 91.25 59 VAL B N 1
ATOM 1257 C CA . VAL B 1 59 ? -12.773 9.539 5.621 1 91.25 59 VAL B CA 1
ATOM 1258 C C . VAL B 1 59 ? -13.93 8.688 6.148 1 91.25 59 VAL B C 1
ATOM 1260 O O . VAL B 1 59 ? -14.781 8.25 5.379 1 91.25 59 VAL B O 1
ATOM 1263 N N . GLU B 1 60 ? -13.922 8.375 7.391 1 83.81 60 GLU B N 1
ATOM 1264 C CA . GLU B 1 60 ? -14.891 7.445 7.977 1 83.81 60 GLU B CA 1
ATOM 1265 C C . GLU B 1 60 ? -16.297 8.047 8 1 83.81 60 GLU B C 1
ATOM 1267 O O . GLU B 1 60 ? -17.281 7.348 7.77 1 83.81 60 GLU B O 1
ATOM 1272 N N . GLU B 1 61 ? -16.391 9.281 8.352 1 77.44 61 GLU B N 1
ATOM 1273 C CA . GLU B 1 61 ? -17.703 9.922 8.477 1 77.44 61 GLU B CA 1
ATOM 1274 C C . GLU B 1 61 ? -18.297 10.211 7.105 1 77.44 61 GLU B C 1
ATOM 1276 O O . GLU B 1 61 ? -19.516 10.391 6.98 1 77.44 61 GLU B O 1
ATOM 1281 N N . LYS B 1 62 ? -17.391 10.344 6.141 1 69.56 62 LYS B N 1
ATOM 1282 C CA . LYS B 1 62 ? -17.844 10.664 4.797 1 69.56 62 LYS B CA 1
ATOM 1283 C C . LYS B 1 62 ? -17.547 9.539 3.816 1 69.56 62 LYS B C 1
ATOM 1285 O O . LYS B 1 62 ? -16.562 8.797 4 1 69.56 62 LYS B O 1
ATOM 1290 N N . ILE B 1 63 ? -18.547 9.086 3.068 1 73.75 63 ILE B N 1
ATOM 1291 C CA . ILE B 1 63 ? -18.25 8.109 2.029 1 73.75 63 ILE B CA 1
ATOM 1292 C C . ILE B 1 63 ? -17.328 8.727 0.979 1 73.75 63 ILE B C 1
ATOM 1294 O O . ILE B 1 63 ? -17.75 9.602 0.217 1 73.75 63 ILE B O 1
ATOM 1298 N N . GLY B 1 64 ? -15.938 8.492 1.174 1 87.88 64 GLY B N 1
ATOM 1299 C CA . GLY B 1 64 ? -15 8.977 0.178 1 87.88 64 GLY B CA 1
ATOM 1300 C C . GLY B 1 64 ? -13.547 8.812 0.596 1 87.88 64 GLY B C 1
ATOM 1301 O O . GLY B 1 64 ? -13.266 8.445 1.74 1 87.88 64 GLY B O 1
ATOM 1302 N N . SER B 1 65 ? -12.75 8.875 -0.376 1 92.56 65 SER B N 1
ATOM 1303 C CA . SER B 1 65 ? -11.305 8.797 -0.147 1 92.56 65 SER B CA 1
ATOM 1304 C C . SER B 1 65 ? -10.547 9.742 -1.068 1 92.56 65 SER B C 1
ATOM 1306 O O . SER B 1 65 ? -11.109 10.258 -2.037 1 92.56 65 SER B O 1
ATOM 1308 N N . PHE B 1 66 ? -9.375 10.078 -0.617 1 93.88 66 PHE B N 1
ATOM 1309 C CA . PHE B 1 66 ? -8.461 10.867 -1.441 1 93.88 66 PHE B CA 1
ATOM 1310 C C . PHE B 1 66 ? -7.02 10.445 -1.2 1 93.88 66 PHE B C 1
ATOM 1312 O O . PHE B 1 66 ? -6.734 9.672 -0.281 1 93.88 66 PHE B O 1
ATOM 1319 N N . GLU B 1 67 ? -6.137 10.922 -2.104 1 94.94 67 GLU B N 1
ATOM 1320 C CA . GLU B 1 67 ? -4.73 10.555 -1.985 1 94.94 67 GLU B CA 1
ATOM 1321 C C . GLU B 1 67 ? -3.857 11.773 -1.704 1 94.94 67 GLU B C 1
ATOM 1323 O O . GLU B 1 67 ? -4.109 12.859 -2.234 1 94.94 67 GLU B O 1
ATOM 1328 N N . ILE B 1 68 ? -2.912 11.547 -0.847 1 95.94 68 ILE B N 1
ATOM 1329 C CA . ILE B 1 68 ? -1.894 12.555 -0.588 1 95.94 68 ILE B CA 1
ATOM 1330 C C . ILE B 1 68 ? -0.505 11.93 -0.697 1 95.94 68 ILE B C 1
ATOM 1332 O O . ILE B 1 68 ? -0.362 10.711 -0.64 1 95.94 68 ILE B O 1
ATOM 1336 N N . GLY B 1 69 ? 0.527 12.836 -0.876 1 96.19 69 GLY B N 1
ATOM 1337 C CA . GLY B 1 69 ? 1.875 12.312 -1.034 1 96.19 69 GLY B CA 1
ATOM 1338 C C . GLY B 1 69 ? 2.951 13.359 -0.826 1 96.19 69 GLY B C 1
ATOM 1339 O O . GLY B 1 69 ? 2.682 14.43 -0.274 1 96.19 69 GLY B O 1
ATOM 1340 N N . GLY B 1 70 ? 4.117 12.922 -1.222 1 96.69 70 GLY B N 1
ATOM 1341 C CA . GLY B 1 70 ? 5.262 13.805 -1.047 1 96.69 70 GLY B CA 1
ATOM 1342 C C . GLY B 1 70 ? 5.02 15.211 -1.568 1 96.69 70 GLY B C 1
ATOM 1343 O O . GLY B 1 70 ? 4.59 15.383 -2.709 1 96.69 70 GLY B O 1
ATOM 1344 N N . GLY B 1 71 ? 5.383 16.156 -0.726 1 97 71 GLY B N 1
ATOM 1345 C CA . GLY B 1 71 ? 5.254 17.562 -1.114 1 97 71 GLY B CA 1
ATOM 1346 C C . GLY B 1 71 ? 3.938 18.172 -0.68 1 97 71 GLY B C 1
ATOM 1347 O O . GLY B 1 71 ? 3.742 19.391 -0.813 1 97 71 GLY B O 1
ATOM 1348 N N . ASP B 1 72 ? 3.037 17.344 -0.165 1 97.44 72 ASP B N 1
ATOM 1349 C CA . ASP B 1 72 ? 1.729 17.875 0.214 1 97.44 72 ASP B CA 1
ATOM 1350 C C . ASP B 1 72 ? 1.746 18.406 1.642 1 97.44 72 ASP B C 1
ATOM 1352 O O . ASP B 1 72 ? 2.303 17.781 2.543 1 97.44 72 ASP B O 1
ATOM 1356 N N . LEU B 1 73 ? 1.249 19.609 1.77 1 98 73 LEU B N 1
ATOM 1357 C CA . LEU B 1 73 ? 0.893 20.141 3.076 1 98 73 LEU B CA 1
ATOM 1358 C C . LEU B 1 73 ? -0.6 19.984 3.342 1 98 73 LEU B C 1
ATOM 1360 O O . LEU B 1 73 ? -1.429 20.5 2.584 1 98 73 LEU B O 1
ATOM 1364 N N . VAL B 1 74 ? -0.928 19.266 4.43 1 97.56 74 VAL B N 1
ATOM 1365 C CA . VAL B 1 74 ? -2.312 18.859 4.648 1 97.56 74 VAL B CA 1
ATOM 1366 C C . VAL B 1 74 ? -2.762 19.281 6.043 1 97.56 74 VAL B C 1
ATOM 1368 O O . VAL B 1 74 ? -2.039 19.078 7.023 1 97.56 74 VAL B O 1
ATOM 1371 N N . VAL B 1 75 ? -3.922 19.828 6.109 1 97.12 75 VAL B N 1
ATOM 1372 C CA . VAL B 1 75 ? -4.477 20.219 7.402 1 97.12 75 VAL B CA 1
ATOM 1373 C C . VAL B 1 75 ? -5.758 19.438 7.672 1 97.12 75 VAL B C 1
ATOM 1375 O O . VAL B 1 75 ? -6.742 19.562 6.938 1 97.12 75 VAL B O 1
ATOM 1378 N N . PHE B 1 76 ? -5.719 18.625 8.711 1 95.75 76 PHE B N 1
ATOM 1379 C CA . PHE B 1 76 ? -6.891 17.875 9.156 1 95.75 76 PHE B CA 1
ATOM 1380 C C . PHE B 1 76 ? -7.602 18.609 10.289 1 95.75 76 PHE B C 1
ATOM 1382 O O . PHE B 1 76 ? -6.977 18.953 11.297 1 95.75 76 PHE B O 1
ATOM 1389 N N . PRO B 1 77 ? -8.875 18.766 10.094 1 95.19 77 PRO B N 1
ATOM 1390 C CA . PRO B 1 77 ? -9.594 19.5 11.133 1 95.19 77 PRO B CA 1
ATOM 1391 C C . PRO B 1 77 ? -9.836 18.672 12.391 1 95.19 77 PRO B C 1
ATOM 1393 O O . PRO B 1 77 ? -9.828 17.438 12.328 1 95.19 77 PRO B O 1
ATOM 1396 N N . LYS B 1 78 ? -10.008 19.391 13.492 1 94.31 78 LYS B N 1
ATOM 1397 C CA . LYS B 1 78 ? -10.375 18.75 14.758 1 94.31 78 LYS B CA 1
ATOM 1398 C C . LYS B 1 78 ? -11.648 17.938 14.609 1 94.31 78 LYS B C 1
ATOM 1400 O O . LYS B 1 78 ? -12.609 18.375 13.969 1 94.31 78 LYS B O 1
ATOM 1405 N N . GLY B 1 79 ? -11.594 16.766 15.242 1 92.06 79 GLY B N 1
ATOM 1406 C CA . GLY B 1 79 ? -12.789 15.938 15.289 1 92.06 79 GLY B CA 1
ATOM 1407 C C . GLY B 1 79 ? -12.875 14.945 14.141 1 92.06 79 GLY B C 1
ATOM 1408 O O . GLY B 1 79 ? -13.742 14.07 14.141 1 92.06 79 GLY B O 1
ATOM 1409 N N . MET B 1 80 ? -12.023 15.062 13.18 1 91.25 80 MET B N 1
ATOM 1410 C CA . MET B 1 80 ? -12.086 14.18 12.023 1 91.25 80 MET B CA 1
ATOM 1411 C C . MET B 1 80 ? -11.477 12.82 12.344 1 91.25 80 MET B C 1
ATOM 1413 O O . MET B 1 80 ? -10.516 12.727 13.109 1 91.25 80 MET B O 1
ATOM 1417 N N . THR B 1 81 ? -12.117 11.805 11.805 1 92.56 81 THR B N 1
ATOM 1418 C CA . THR B 1 81 ? -11.586 10.445 11.891 1 92.56 81 THR B CA 1
ATOM 1419 C C . THR B 1 81 ? -11.328 9.875 10.5 1 92.56 81 THR B C 1
ATOM 1421 O O . THR B 1 81 ? -12.18 9.977 9.617 1 92.56 81 THR B O 1
ATOM 1424 N N . ILE B 1 82 ? -10.094 9.414 10.344 1 92.69 82 ILE B N 1
ATOM 1425 C CA . ILE B 1 82 ? -9.742 8.891 9.031 1 92.69 82 ILE B CA 1
ATOM 1426 C C . ILE B 1 82 ? -9.031 7.547 9.188 1 92.69 82 ILE B C 1
ATOM 1428 O O . ILE B 1 82 ? -8.68 7.148 10.305 1 92.69 82 ILE B O 1
ATOM 1432 N N . THR B 1 83 ? -8.945 6.812 8.086 1 91.44 83 THR B N 1
ATOM 1433 C CA . THR B 1 83 ? -8.078 5.645 7.969 1 91.44 83 THR B CA 1
ATOM 1434 C C . THR B 1 83 ? -7.008 5.875 6.906 1 91.44 83 THR B C 1
ATOM 1436 O O . THR B 1 83 ? -7.312 6.34 5.805 1 91.44 83 THR B O 1
ATOM 1439 N N . TRP B 1 84 ? -5.746 5.547 7.332 1 88.31 84 TRP B N 1
ATOM 1440 C CA . TRP B 1 84 ? -4.617 5.684 6.414 1 88.31 84 TRP B CA 1
ATOM 1441 C C . TRP B 1 84 ? -4.23 4.336 5.82 1 88.31 84 TRP B C 1
ATOM 1443 O O . TRP B 1 84 ? -4.121 3.34 6.543 1 88.31 84 TRP B O 1
ATOM 1453 N N . GLU B 1 85 ? -4.121 4.32 4.566 1 88.88 85 GLU B N 1
ATOM 1454 C CA . GLU B 1 85 ? -3.496 3.211 3.854 1 88.88 85 GLU B CA 1
ATOM 1455 C C . GLU B 1 85 ? -2.209 3.652 3.164 1 88.88 85 GLU B C 1
ATOM 1457 O O . GLU B 1 85 ? -2.244 4.434 2.211 1 88.88 85 GLU B O 1
ATOM 1462 N N . ILE B 1 86 ? -1.104 3.125 3.676 1 87.62 86 ILE B N 1
ATOM 1463 C CA . ILE B 1 86 ? 0.181 3.531 3.119 1 87.62 86 ILE B CA 1
ATOM 1464 C C . ILE B 1 86 ? 0.493 2.697 1.878 1 87.62 86 ILE B C 1
ATOM 1466 O O . ILE B 1 86 ? 0.592 1.471 1.956 1 87.62 86 ILE B O 1
ATOM 1470 N N . THR B 1 87 ? 0.677 3.342 0.739 1 85.25 87 THR B N 1
ATOM 1471 C CA . THR B 1 87 ? 0.936 2.66 -0.525 1 85.25 87 THR B CA 1
ATOM 1472 C C . THR B 1 87 ? 2.404 2.791 -0.919 1 85.25 87 THR B C 1
ATOM 1474 O O . THR B 1 87 ? 2.916 1.987 -1.702 1 85.25 87 THR B O 1
ATOM 1477 N N . GLU B 1 88 ? 3.098 3.736 -0.535 1 84.75 88 GLU B N 1
ATOM 1478 C CA . GLU B 1 88 ? 4.539 3.951 -0.63 1 84.75 88 GLU B CA 1
ATOM 1479 C C . GLU B 1 88 ? 5.113 4.438 0.698 1 84.75 88 GLU B C 1
ATOM 1481 O O . GLU B 1 88 ? 4.438 5.148 1.448 1 84.75 88 GLU B O 1
ATOM 1486 N N . PRO B 1 89 ? 6.352 4.027 1.003 1 86.19 89 PRO B N 1
ATOM 1487 C CA . PRO B 1 89 ? 6.926 4.461 2.277 1 86.19 89 PRO B CA 1
ATOM 1488 C C . PRO B 1 89 ? 6.75 5.957 2.527 1 86.19 89 PRO B C 1
ATOM 1490 O O . PRO B 1 89 ? 7.008 6.77 1.634 1 86.19 89 PRO B O 1
ATOM 1493 N N . VAL B 1 90 ? 6.348 6.289 3.793 1 91.25 90 VAL B N 1
ATOM 1494 C CA . VAL B 1 90 ? 5.977 7.664 4.117 1 91.25 90 VAL B CA 1
ATOM 1495 C C . VAL B 1 90 ? 6.98 8.25 5.105 1 91.25 90 VAL B C 1
ATOM 1497 O O . VAL B 1 90 ? 7.398 7.578 6.051 1 91.25 90 VAL B O 1
ATOM 1500 N N . LYS B 1 91 ? 7.484 9.461 4.789 1 94.19 91 LYS B N 1
ATOM 1501 C CA . LYS B 1 91 ? 8.133 10.367 5.738 1 94.19 91 LYS B CA 1
ATOM 1502 C C . LYS B 1 91 ? 7.359 11.672 5.879 1 94.19 91 LYS B C 1
ATOM 1504 O O . LYS B 1 91 ? 7.047 12.32 4.883 1 94.19 91 LYS B O 1
ATOM 1509 N N . LYS B 1 92 ? 7.039 11.961 7.168 1 95.62 92 LYS B N 1
ATOM 1510 C CA . LYS B 1 92 ? 6.242 13.172 7.328 1 95.62 92 LYS B CA 1
ATOM 1511 C C . LYS B 1 92 ? 6.633 13.914 8.602 1 95.62 92 LYS B C 1
ATOM 1513 O O . LYS B 1 92 ? 7.273 13.352 9.492 1 95.62 92 LYS B O 1
ATOM 1518 N N . HIS B 1 93 ? 6.344 15.266 8.602 1 96.38 93 HIS B N 1
ATOM 1519 C CA . HIS B 1 93 ? 6.367 16.141 9.766 1 96.38 93 HIS B CA 1
ATOM 1520 C C . HIS B 1 93 ? 4.957 16.547 10.18 1 96.38 93 HIS B C 1
ATOM 1522 O O . HIS B 1 93 ? 4.105 16.812 9.328 1 96.38 93 HIS B O 1
ATOM 1528 N N . SER B 1 94 ? 4.758 16.531 11.461 1 96.19 94 SER B N 1
ATOM 1529 C CA . SER B 1 94 ? 3.414 16.891 11.906 1 96.19 94 SER B CA 1
ATOM 1530 C C . SER B 1 94 ? 3.453 17.938 13 1 96.19 94 SER B C 1
ATOM 1532 O O . SER B 1 94 ? 4.41 18 13.781 1 96.19 94 SER B O 1
ATOM 1534 N N . SER B 1 95 ? 2.471 18.781 13 1 95.56 95 SER B N 1
ATOM 1535 C CA . SER B 1 95 ? 2.254 19.781 14.039 1 95.56 95 SER B CA 1
ATOM 1536 C C . SER B 1 95 ? 0.793 19.828 14.469 1 95.56 95 SER B C 1
ATOM 1538 O O . SER B 1 95 ? -0.11 19.672 13.648 1 95.56 95 SER B O 1
ATOM 1540 N N . TRP B 1 96 ? 0.605 19.953 15.773 1 93.25 96 TRP B N 1
ATOM 1541 C CA . TRP B 1 96 ? -0.748 20 16.312 1 93.25 96 TRP B CA 1
ATOM 1542 C C . TRP B 1 96 ? -1.061 21.391 16.859 1 93.25 96 TRP B C 1
ATOM 1544 O 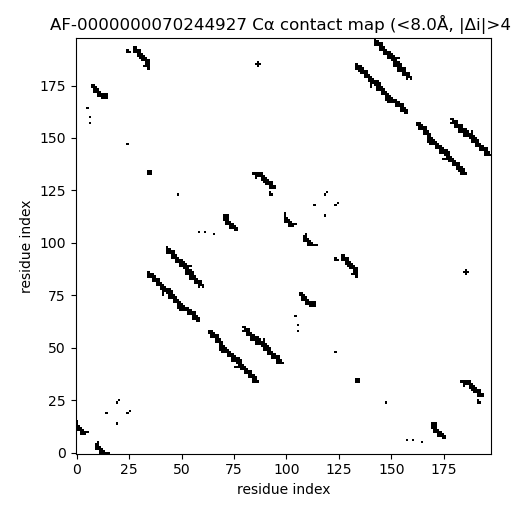O . TRP B 1 96 ? -0.203 22.031 17.469 1 93.25 96 TRP B O 1
ATOM 1554 N N . LYS B 1 97 ? -2.252 21.828 16.422 1 87.69 97 LYS B N 1
ATOM 1555 C CA . LYS B 1 97 ? -2.715 23.078 17 1 87.69 97 LYS B CA 1
ATOM 1556 C C . LYS B 1 97 ? -3.436 22.844 18.328 1 87.69 97 LYS B C 1
ATOM 1558 O O . LYS B 1 97 ? -4.531 22.281 18.359 1 87.69 97 LYS B O 1
ATOM 1563 N N . LYS B 1 98 ? -2.637 22.922 19.484 1 75.69 98 LYS B N 1
ATOM 1564 C CA . LYS B 1 98 ? -3.197 22.734 20.828 1 75.69 98 LYS B CA 1
ATOM 1565 C C . LYS B 1 98 ? -4.086 23.922 21.219 1 75.69 98 LYS B C 1
ATOM 1567 O O . LYS B 1 98 ? -3.781 25.062 20.891 1 75.69 98 LYS B O 1
ATOM 1572 N N . GLU B 1 99 ? -5.316 23.719 21.344 1 59.59 99 GLU B N 1
ATOM 1573 C CA . GLU B 1 99 ? -6.066 24.766 22.031 1 59.59 99 GLU B CA 1
ATOM 1574 C C . GLU B 1 99 ? -5.469 25.062 23.406 1 59.59 99 GLU B C 1
ATOM 1576 O O . GLU B 1 99 ? -4.809 24.203 24 1 59.59 99 GLU B O 1
#

Foldseek 3Di:
DDWDDDPRDIDDPPDDPVVCVVVVVVPDDDDDDDFDKDKDAAQFKKKKAWQAFKKWKAWPVDHDIDMDGHGDIDIDHHGTMIIIGTPTDTDMDMDGDDD/DDWDDDPRDIDDPPDDPVVCVVVVVVPDDDDDDDFDKDKDAAQFKKKKAWQAFKKWKAWPVDHDIDMDGHGDIDIDHHGTMIIIGTPTDTDMDMDGDDD

Nearest PDB structures (foldseek):
  8qma-assembly1_R  TM=6.846E-01  e=3.731E-06  Sinapis alba
  3eo6-assembly1_B  TM=9.139E-01  e=6.047E-05  Acidithiobacillus ferrooxidans ATCC 23270
  8wa1-assembly1_P  TM=6.777E-01  e=3.355E-05  Nicotiana tabacum
  8xzv-assembly1_Q  TM=6.782E-01  e=3.180E-05  Spinacia oleracea
  7eym-assembly1_B  TM=8.288E-01  e=1.864E-03  Vibrio cholerae

Sequence (198 aa):
MAAYEVFGVKIEKNPSKSKLIELSVSTWPKWEGGPLKIPRSFKEEETMYLVEGKVKVTVEEKIGSFEIGGGDLVVFPKGMTITWEITEPVKKHSSWKKEMAAYEVFGVKIEKNPSKSKLIELSVSTWPKWEGGPLKIPRSFKEEETMYLVEGKVKVTVEEKIGSFEIGGGDLVVFPKGMTITWEITEPVKKHSSWKKE

pLDDT: mean 90.99, std 7.58, range [58.5, 98.0]

InterPro domains:
  IPR008579 (S)-ureidoglycine aminohydrolase, cupin domain [PF05899] (22-93)
  IPR011051 RmlC-like cupin domain superfamily [SSF51182] (22-94)
  IPR014710 RmlC-like jelly roll fold [G3DSA:2.60.120.10] (2-95)

Organism: Medicago truncatula (NCBI:txid3880)

Solvent-accessible surface area (backbone atoms only — not comparable to full-atom values): 10299 Å² total; per-residue (Å²): 113,64,62,49,72,58,96,74,27,39,37,28,48,54,59,55,70,68,55,43,56,73,69,42,46,90,74,34,58,73,52,75,50,55,41,53,74,47,78,45,71,28,88,40,32,34,41,36,37,25,70,35,32,31,34,41,39,33,38,72,89,44,99,52,68,51,75,52,34,47,40,28,37,36,37,41,47,55,72,42,45,35,31,38,29,33,56,32,53,32,33,33,26,42,46,70,56,76,128,111,63,64,49,73,58,97,73,28,38,37,28,48,52,59,53,71,70,54,45,57,73,70,42,47,90,74,35,58,75,51,78,51,57,40,51,72,46,79,44,73,27,88,38,32,34,42,36,38,26,69,34,33,31,34,40,39,33,38,72,90,44,99,52,69,50,76,51,34,48,40,26,35,34,37,42,47,56,72,42,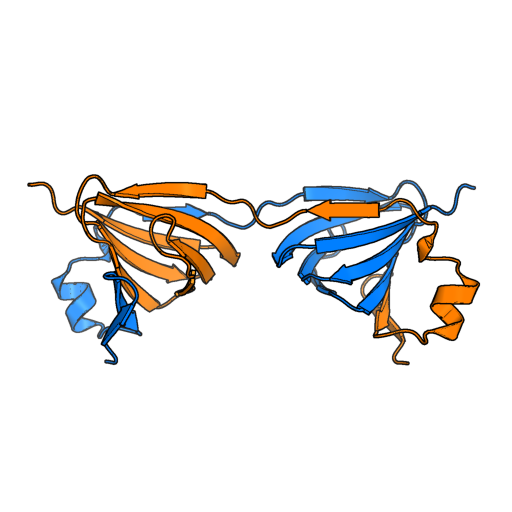45,36,31,40,29,33,54,32,53,32,35,32,26,39,45,70,55,76,128